Protein AF-0000000082921145 (afdb_homodimer)

Organism: Haematococcus lacustris (NCBI:txid44745)

Secondary structure (DSSP, 8-state):
------S-PPP-EEEEES----SS----TT-EEEEEEE-TT-HHHHHHHHHHHHHHHHHGGGTEEEEEEE--S-HHHHHHHHHHHGGGS-SEEEEE--S----------/------S-PPP-EEEEES----SSPP--TT-EEEEEEE-TT-HHHHHHHHHHHHHHHHHGGGTEEEEEEE--S-HHHHHHHHHHHGGGS-SEEEEE--S----------

Sequence (218 aa):
MVIGTPCPPIGGLTFIKGAPFAVPGPPGHGRVLVLEFWATWCGPCVQTVPHLTEIQHAYRERGVTVLGISTENNVQKVRQFVDSKGSTMDYTVAVDLGGEATEGQPGEVMVIGTPCPPIGGLTFIKGAPFAVPGPPGHGRVLVLEFWATWCGPCVQTVPHLTEIQHAYRERGVTVLGISTENNVQKVRQFVDSKGSTMDYTVAVDLGGEATEGQPGEV

Foldseek 3Di:
DPPDDPDFFDDQKAWLDDDDAGVVHDPDPQAAEAEAEDEPPDVVSVVCQQVVLVVCVVCVVRHYAYEYEYADQPVVVVNVSCVVCPSSRPHIYIYRNDPPPPPPDPPDD/DPPDDPDFFDDQKAWLDDDDAGVVHDPDPQAAEAEAEDEPPDVVSVVCQQVVLVVCVVCVVRHYAYEYEYADQPVVVVNVSCVVCPSSRPHIYIYRNDPPPPPPDPPDD

Nearest PDB structures (foldseek):
  3gl3-assembly1_A  TM=9.076E-01  e=2.321E-05  Chlorobaculum tepidum TLS
  1st9-assembly2_B  TM=9.098E-01  e=8.657E-05  Bacillus subtilis
  3c73-assembly1_A  TM=8.895E-01  e=8.657E-05  unclassified
  4k9z-assembly1_A  TM=9.060E-01  e=1.203E-04  Phocaeicola vulgatus ATCC 8482
  2lja-assembly1_A  TM=6.879E-01  e=6.659E-04  Phocaeicola vulgatus ATCC 8482

Radius of gyration: 18.09 Å; Cα contacts (8 Å, |Δi|>4): 402; chains: 2; bounding box: 43×47×55 Å

Structure (mmCIF, N/CA/C/O backbone):
data_AF-0000000082921145-model_v1
#
loop_
_entity.id
_entity.type
_entity.pdbx_description
1 polymer 'glutaredoxin-dependent perox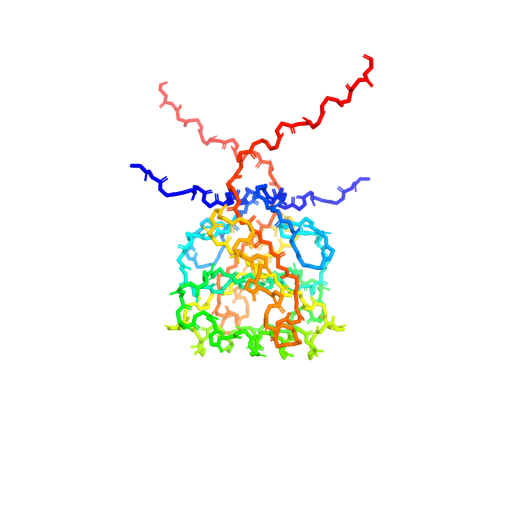iredoxin'
#
loop_
_atom_site.group_PDB
_atom_site.id
_atom_site.type_symbol
_atom_site.label_atom_id
_atom_site.label_alt_id
_atom_site.label_comp_id
_atom_site.label_asym_id
_atom_site.label_entity_id
_atom_site.label_seq_id
_atom_site.pdbx_PDB_ins_code
_atom_site.Cartn_x
_atom_site.Cartn_y
_atom_site.Cartn_z
_atom_site.occupancy
_atom_site.B_iso_or_equiv
_atom_site.auth_seq_id
_atom_site.auth_comp_id
_atom_site.auth_asym_id
_atom_site.auth_atom_id
_atom_site.pdbx_PDB_model_num
ATOM 1 N N . MET A 1 1 ? 17.547 12.227 18.938 1 23.16 1 MET A N 1
ATOM 2 C CA . MET A 1 1 ? 16.141 12.258 19.344 1 23.16 1 MET A CA 1
ATOM 3 C C . MET A 1 1 ? 15.242 11.711 18.234 1 23.16 1 MET A C 1
ATOM 5 O O . MET A 1 1 ? 15.062 12.359 17.203 1 23.16 1 MET A O 1
ATOM 9 N N . VAL A 1 2 ? 15.391 10.523 17.781 1 32.31 2 VAL A N 1
ATOM 10 C CA . VAL A 1 2 ? 15.07 9.852 16.516 1 32.31 2 VAL A CA 1
ATOM 11 C C . VAL A 1 2 ? 13.57 9.961 16.25 1 32.31 2 VAL A C 1
ATOM 13 O O . VAL A 1 2 ? 12.75 9.609 17.094 1 32.31 2 VAL A O 1
ATOM 16 N N . ILE A 1 3 ? 13.07 10.992 15.609 1 36.88 3 ILE A N 1
ATOM 17 C CA . ILE A 1 3 ? 11.727 11.344 15.172 1 36.88 3 ILE A CA 1
ATOM 18 C C . ILE A 1 3 ? 10.875 10.086 15.039 1 36.88 3 ILE A C 1
ATOM 20 O O . ILE A 1 3 ? 11.375 9.031 14.656 1 36.88 3 ILE A O 1
ATOM 24 N N . GLY A 1 4 ? 9.578 10.055 15.617 1 43.53 4 GLY A N 1
ATOM 25 C CA . GLY A 1 4 ? 8.523 9.125 15.992 1 43.53 4 GLY A CA 1
ATOM 26 C C . GLY A 1 4 ? 8.43 7.926 15.07 1 43.53 4 GLY A C 1
ATOM 27 O O . GLY A 1 4 ? 8.703 8.039 13.867 1 43.53 4 GLY A O 1
ATOM 28 N N . THR A 1 5 ? 8.867 6.801 15.539 1 49.28 5 THR A N 1
ATOM 29 C CA . THR A 1 5 ? 8.992 5.445 15.023 1 49.28 5 THR A CA 1
ATOM 30 C C . THR A 1 5 ? 7.789 5.086 14.156 1 49.28 5 THR A C 1
ATOM 32 O O . THR A 1 5 ? 6.648 5.133 14.609 1 49.28 5 THR A O 1
ATOM 35 N N . PRO A 1 6 ? 7.98 5.008 12.812 1 57.16 6 PRO A N 1
ATOM 36 C CA . PRO A 1 6 ? 7.105 4.465 11.773 1 57.16 6 PRO A CA 1
ATOM 37 C C . PRO A 1 6 ? 6.379 3.195 12.219 1 57.16 6 PRO A C 1
ATOM 39 O O . PRO A 1 6 ? 6.758 2.584 13.219 1 57.16 6 PRO A O 1
ATOM 42 N N . CYS A 1 7 ? 5.094 2.996 11.789 1 62.59 7 CYS A N 1
ATOM 43 C CA . CYS A 1 7 ? 4.34 1.754 11.922 1 62.59 7 CYS A CA 1
ATOM 44 C C . CYS A 1 7 ? 5.262 0.545 11.828 1 62.59 7 CYS A C 1
ATOM 46 O O . CYS A 1 7 ? 6.133 0.49 10.953 1 62.59 7 CYS A O 1
ATOM 48 N N . PRO A 1 8 ? 5.359 -0.22 12.984 1 67.25 8 PRO A N 1
ATOM 49 C CA . PRO A 1 8 ? 6.164 -1.438 12.875 1 67.25 8 PRO A CA 1
ATOM 50 C C . PRO A 1 8 ? 5.934 -2.18 11.562 1 67.25 8 PRO A C 1
ATOM 52 O O . PRO A 1 8 ? 4.812 -2.201 11.047 1 67.25 8 PRO A O 1
ATOM 55 N N . PRO A 1 9 ? 7.023 -2.68 11.109 1 73 9 PRO A N 1
ATOM 56 C CA . PRO A 1 9 ? 6.91 -3.395 9.836 1 73 9 PRO A CA 1
ATOM 57 C C . PRO A 1 9 ? 6.035 -4.641 9.93 1 73 9 PRO A C 1
ATOM 59 O O . PRO A 1 9 ? 5.91 -5.23 11.008 1 73 9 PRO A O 1
ATOM 62 N N . ILE A 1 10 ? 5.473 -4.945 8.812 1 72.81 10 ILE A N 1
ATOM 63 C CA . ILE A 1 10 ? 4.691 -6.168 8.695 1 72.81 10 ILE A CA 1
ATOM 64 C C . ILE A 1 10 ? 5.625 -7.375 8.656 1 72.81 10 ILE A C 1
ATOM 66 O O . ILE A 1 10 ? 6.621 -7.371 7.926 1 72.81 10 ILE A O 1
ATOM 70 N N . GLY A 1 11 ? 5.309 -8.375 9.492 1 73.31 11 GLY A N 1
ATOM 71 C CA . GLY A 1 11 ? 6.059 -9.625 9.469 1 73.31 11 GLY A CA 1
ATOM 72 C C . GLY A 1 11 ? 5.445 -10.672 8.562 1 73.31 11 GLY A C 1
ATOM 73 O O . GLY A 1 11 ? 4.352 -10.477 8.031 1 73.31 11 GLY A O 1
ATOM 74 N N . GLY A 1 12 ? 6.277 -11.727 8.219 1 80.06 12 GLY A N 1
ATOM 75 C CA . GLY A 1 12 ? 5.73 -12.898 7.555 1 80.06 12 GLY A CA 1
ATOM 76 C C . GLY A 1 12 ? 5.871 -12.844 6.043 1 80.06 12 GLY A C 1
ATOM 77 O O . GLY A 1 12 ? 5.285 -13.672 5.332 1 80.06 12 GLY A O 1
ATOM 78 N N . LEU A 1 13 ? 6.645 -11.867 5.645 1 87.12 13 LEU A N 1
ATOM 79 C CA . LEU A 1 13 ? 6.828 -11.742 4.203 1 87.12 13 LEU A CA 1
ATOM 80 C C . LEU A 1 13 ? 8.133 -12.391 3.76 1 87.12 13 LEU A C 1
ATOM 82 O O . LEU A 1 13 ? 9.172 -12.188 4.391 1 87.12 13 LEU A O 1
ATOM 86 N N . THR A 1 14 ? 8.008 -13.234 2.775 1 90.94 14 THR A N 1
ATOM 87 C CA . THR A 1 14 ? 9.18 -13.781 2.096 1 90.94 14 THR A CA 1
ATOM 88 C C . THR A 1 14 ? 9.328 -13.164 0.705 1 90.94 14 THR A C 1
ATOM 90 O O . THR A 1 14 ? 8.539 -13.453 -0.193 1 90.94 14 THR A O 1
ATOM 93 N N . PHE A 1 15 ? 10.383 -12.398 0.581 1 94.25 15 PHE A N 1
ATOM 94 C CA . PHE A 1 15 ? 10.578 -11.727 -0.698 1 94.25 15 PHE A CA 1
ATOM 95 C C . PHE A 1 15 ? 11.172 -12.68 -1.727 1 94.25 15 PHE A C 1
ATOM 97 O O . PHE A 1 15 ? 12.188 -13.336 -1.465 1 94.25 15 PHE A O 1
ATOM 104 N N . ILE A 1 16 ? 10.539 -12.695 -2.904 1 96.88 16 ILE A N 1
ATOM 105 C CA . ILE A 1 16 ? 11 -13.664 -3.9 1 96.88 16 ILE A CA 1
ATOM 106 C C . ILE A 1 16 ? 11.461 -12.922 -5.156 1 96.88 16 ILE A C 1
ATOM 108 O O . ILE A 1 16 ? 12.031 -13.531 -6.066 1 96.88 16 ILE A O 1
ATOM 112 N N . LYS A 1 17 ? 11.18 -11.688 -5.289 1 97.25 17 LYS A N 1
ATOM 113 C CA . LYS A 1 17 ? 11.641 -10.828 -6.379 1 97.25 17 LYS A CA 1
ATOM 114 C C . LYS A 1 17 ? 11.906 -9.406 -5.887 1 97.25 17 LYS A C 1
ATOM 116 O O . LYS A 1 17 ? 11.07 -8.82 -5.188 1 97.25 17 LYS A O 1
ATOM 121 N N . GLY A 1 18 ? 13.023 -8.836 -6.262 1 95.19 18 GLY A N 1
ATOM 122 C CA . GLY A 1 18 ? 13.391 -7.504 -5.809 1 95.19 18 GLY A CA 1
ATOM 123 C C . GLY A 1 18 ? 14.055 -7.5 -4.441 1 95.19 18 GLY A C 1
ATOM 124 O O . GLY A 1 18 ? 14.062 -8.523 -3.75 1 95.19 18 GLY A O 1
ATOM 125 N N . ALA A 1 19 ? 14.562 -6.434 -4.008 1 92.25 19 ALA A N 1
ATOM 126 C CA . ALA A 1 19 ? 15.211 -6.297 -2.707 1 92.25 19 ALA A CA 1
ATOM 127 C C . ALA A 1 19 ? 14.18 -6.18 -1.589 1 92.25 19 ALA A C 1
ATOM 129 O O . ALA A 1 19 ? 13.203 -5.441 -1.715 1 92.25 19 ALA A O 1
ATOM 130 N N . PRO A 1 20 ? 14.422 -6.98 -0.522 1 91.31 20 PRO A N 1
ATOM 131 C CA . PRO A 1 20 ? 13.508 -6.852 0.612 1 91.31 20 PRO A CA 1
ATOM 132 C C . PRO A 1 20 ? 13.555 -5.469 1.258 1 91.31 20 PRO A C 1
ATOM 134 O O . PRO A 1 20 ? 14.586 -4.797 1.209 1 91.31 20 PRO A O 1
ATOM 137 N N . PHE A 1 21 ? 12.43 -5.031 1.777 1 84.12 21 PHE A N 1
ATOM 138 C CA . PHE A 1 21 ? 12.336 -3.809 2.564 1 84.12 21 PHE A CA 1
ATOM 139 C C . PHE A 1 21 ? 11.234 -3.924 3.611 1 84.12 21 PHE A C 1
ATOM 141 O O . PHE A 1 21 ? 10.391 -4.82 3.537 1 84.12 21 PHE A O 1
ATOM 148 N N . ALA A 1 22 ? 11.312 -3.027 4.629 1 79.88 22 ALA A N 1
ATOM 149 C CA . ALA A 1 22 ? 10.289 -3.025 5.672 1 79.88 22 ALA A CA 1
ATOM 150 C C . ALA A 1 22 ? 8.969 -2.461 5.152 1 79.88 22 ALA A C 1
ATOM 152 O O . ALA A 1 22 ? 8.961 -1.473 4.414 1 79.88 22 ALA A O 1
ATOM 153 N N . VAL A 1 23 ? 7.926 -3.068 5.402 1 74.5 23 VAL A N 1
ATOM 154 C CA . VAL A 1 23 ? 6.582 -2.613 5.062 1 74.5 23 VAL A CA 1
ATOM 155 C C . VAL A 1 23 ? 5.852 -2.17 6.328 1 74.5 23 VAL A C 1
ATOM 157 O O . VAL A 1 23 ? 5.672 -2.959 7.258 1 74.5 23 VAL A O 1
ATOM 160 N N . PRO A 1 24 ? 5.324 -1.06 6.195 1 66.75 24 PRO A N 1
ATOM 161 C CA . PRO A 1 24 ? 5.207 -0.086 5.109 1 66.75 24 PRO A CA 1
ATOM 162 C C . PRO A 1 24 ? 6.516 0.652 4.836 1 66.75 24 PRO A C 1
ATOM 164 O O . PRO A 1 24 ? 6.645 1.334 3.816 1 66.75 24 PRO A O 1
ATOM 167 N N . GLY A 1 25 ? 7.586 0.523 5.449 1 62.34 25 GLY A N 1
ATOM 168 C CA . GLY A 1 25 ? 8.891 1.097 5.172 1 62.34 25 GLY A CA 1
ATOM 169 C C . GLY A 1 25 ? 9.133 2.41 5.891 1 62.34 25 GLY A C 1
ATOM 170 O O . GLY A 1 25 ? 8.273 2.879 6.641 1 62.34 25 GLY A O 1
ATOM 171 N N . PRO A 1 26 ? 10.484 2.861 5.555 1 54.34 26 PRO A N 1
ATOM 172 C CA . PRO A 1 26 ? 10.836 4.117 6.223 1 54.34 26 PRO A CA 1
ATOM 173 C C . PRO A 1 26 ? 9.953 5.281 5.781 1 54.34 26 PRO A C 1
ATOM 175 O O . PRO A 1 26 ? 9.5 5.32 4.633 1 54.34 26 PRO A O 1
ATOM 178 N N . PRO A 1 27 ? 9.539 5.973 6.66 1 54.25 27 PRO A N 1
ATOM 179 C CA . PRO A 1 27 ? 8.719 7.176 6.48 1 54.25 27 PRO A CA 1
ATOM 180 C C . PRO A 1 27 ? 9.414 8.234 5.625 1 54.25 27 PRO A C 1
ATOM 182 O O . PRO A 1 27 ? 10.438 8.789 6.027 1 54.25 27 PRO A O 1
ATOM 185 N N . GLY A 1 28 ? 9.812 7.773 4.293 1 63.62 28 GLY A N 1
ATOM 186 C CA . GLY A 1 28 ? 10.164 8.969 3.545 1 63.62 28 GLY A CA 1
ATOM 187 C C . GLY A 1 28 ? 8.953 9.734 3.039 1 63.62 28 GLY A C 1
ATOM 188 O O . GLY A 1 28 ? 7.988 9.133 2.564 1 63.62 28 GLY A O 1
ATOM 189 N N . HIS A 1 29 ? 8.867 11 3.357 1 65.56 29 HIS A N 1
ATOM 190 C CA . HIS A 1 29 ? 7.77 11.852 2.924 1 65.56 29 HIS A CA 1
ATOM 191 C C . HIS A 1 29 ? 7.645 11.859 1.404 1 65.56 29 HIS A C 1
ATOM 193 O O . HIS A 1 29 ? 8.656 11.852 0.695 1 65.56 29 HIS A O 1
ATOM 199 N N . GLY A 1 30 ? 6.473 11.711 1.018 1 74.94 30 GLY A N 1
ATOM 200 C CA . GLY A 1 30 ? 6.172 11.742 -0.405 1 74.94 30 GLY A CA 1
ATOM 201 C C . GLY A 1 30 ? 6.281 10.383 -1.071 1 74.94 30 GLY A C 1
ATOM 202 O O . GLY A 1 30 ? 6.18 10.281 -2.295 1 74.94 30 GLY A O 1
ATOM 203 N N . ARG A 1 31 ? 6.516 9.445 -0.229 1 83.25 31 ARG A N 1
ATOM 204 C CA . ARG A 1 31 ? 6.598 8.102 -0.791 1 83.25 31 ARG A CA 1
ATOM 205 C C . ARG A 1 31 ? 5.227 7.434 -0.812 1 83.25 31 ARG A C 1
ATOM 207 O O . ARG A 1 31 ? 4.41 7.652 0.086 1 83.25 31 ARG A O 1
ATOM 214 N N . VAL A 1 32 ? 5.035 6.68 -1.896 1 89.69 32 VAL A N 1
ATOM 215 C CA . VAL A 1 32 ? 3.795 5.93 -2.068 1 89.69 32 VAL A CA 1
ATOM 216 C C . VAL A 1 32 ? 4.105 4.441 -2.211 1 89.69 32 VAL A C 1
ATOM 218 O O . VAL A 1 32 ? 4.988 4.059 -2.984 1 89.69 32 VAL A O 1
ATOM 221 N N . LEU A 1 33 ? 3.492 3.68 -1.372 1 90.12 33 LEU A N 1
ATOM 222 C CA . LEU A 1 33 ? 3.604 2.227 -1.441 1 90.12 33 LEU A CA 1
ATOM 223 C C . LEU A 1 33 ? 2.301 1.603 -1.929 1 90.12 33 LEU A C 1
ATOM 225 O O . LEU A 1 33 ? 1.241 1.83 -1.342 1 90.12 33 LEU A O 1
ATOM 229 N N . VAL A 1 34 ? 2.393 0.906 -3.023 1 91 34 VAL A N 1
ATOM 230 C CA . VAL A 1 34 ? 1.244 0.194 -3.574 1 91 34 VAL A CA 1
ATOM 231 C C . VAL A 1 34 ? 1.348 -1.292 -3.24 1 91 34 VAL A C 1
ATOM 233 O O . VAL A 1 34 ? 2.287 -1.966 -3.668 1 91 34 VAL A O 1
ATOM 236 N N . LEU A 1 35 ? 0.441 -1.739 -2.477 1 90.25 35 LEU A N 1
ATOM 237 C CA . LEU A 1 35 ? 0.39 -3.15 -2.105 1 90.25 35 LEU A CA 1
ATOM 238 C C . LEU A 1 35 ? -0.688 -3.881 -2.898 1 90.25 35 LEU A C 1
ATOM 240 O O . LEU A 1 35 ? -1.863 -3.514 -2.842 1 90.25 35 LEU A O 1
ATOM 244 N N . GLU A 1 36 ? -0.278 -4.871 -3.607 1 91.31 36 GLU A N 1
ATOM 245 C CA . GLU A 1 36 ? -1.223 -5.707 -4.344 1 91.31 36 GLU A CA 1
ATOM 246 C C . GLU A 1 36 ? -1.293 -7.113 -3.756 1 91.31 36 GLU A C 1
ATOM 248 O O . GLU A 1 36 ? -0.273 -7.797 -3.645 1 91.31 36 GLU A O 1
ATOM 253 N N . PHE A 1 37 ? -2.449 -7.477 -3.424 1 88.62 37 PHE A N 1
ATOM 254 C CA . PHE A 1 37 ? -2.674 -8.836 -2.947 1 88.62 37 PHE A CA 1
ATOM 255 C C . PHE A 1 37 ? -3.219 -9.719 -4.066 1 88.62 37 PHE A C 1
ATOM 257 O O . PHE A 1 37 ? -4.262 -9.414 -4.648 1 88.62 37 PHE A O 1
ATOM 264 N N . TRP A 1 38 ? -2.469 -10.883 -4.285 1 88.31 38 TRP A N 1
ATOM 265 C CA . TRP A 1 38 ? -2.797 -11.641 -5.488 1 88.31 38 TRP A CA 1
ATOM 266 C C . TRP A 1 38 ? -2.504 -13.125 -5.297 1 88.31 38 TRP A C 1
ATOM 268 O O . TRP A 1 38 ? -1.919 -13.523 -4.285 1 88.31 38 TRP A O 1
ATOM 278 N N . ALA A 1 39 ? -3.023 -13.883 -6.184 1 90.94 39 ALA A N 1
ATOM 279 C CA . ALA A 1 39 ? -2.766 -15.312 -6.273 1 90.94 39 ALA A CA 1
ATOM 280 C C . ALA A 1 39 ? -2.689 -15.773 -7.73 1 90.94 39 ALA A C 1
ATOM 282 O O . ALA A 1 39 ? -3.254 -15.125 -8.617 1 90.94 39 ALA A O 1
ATOM 283 N N . THR A 1 40 ? -1.963 -16.875 -7.891 1 92.56 40 THR A N 1
ATOM 284 C CA . THR A 1 40 ? -1.742 -17.344 -9.25 1 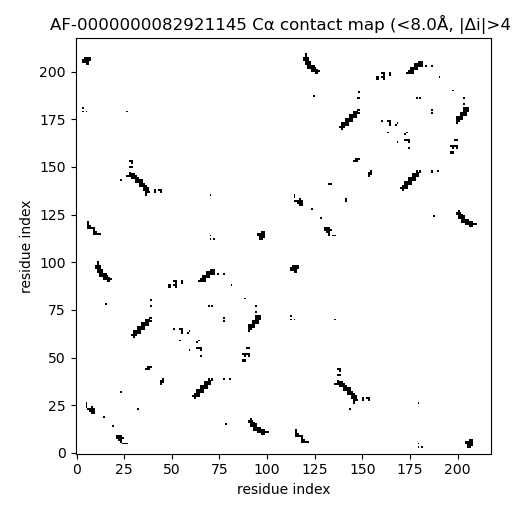92.56 40 THR A CA 1
ATOM 285 C C . THR A 1 40 ? -3.059 -17.766 -9.898 1 92.56 40 THR A C 1
ATOM 287 O O . THR A 1 40 ? -3.188 -17.734 -11.125 1 92.56 40 THR A O 1
ATOM 290 N N . TRP A 1 41 ? -4.043 -18.125 -9.086 1 90.31 41 TRP A N 1
ATOM 291 C CA . TRP A 1 41 ? -5.32 -18.594 -9.602 1 90.31 41 TRP A CA 1
ATOM 292 C C . TRP A 1 41 ? -6.344 -17.469 -9.648 1 90.31 41 TRP A C 1
ATOM 294 O O . TRP A 1 41 ? -7.52 -17.688 -9.938 1 90.31 41 TRP A O 1
ATOM 304 N N . CYS A 1 42 ? -5.941 -16.359 -9.375 1 89.69 42 CYS A N 1
ATOM 305 C CA . CYS A 1 42 ? -6.844 -15.211 -9.406 1 89.69 42 CYS A CA 1
ATOM 306 C C . CYS A 1 42 ? -6.762 -14.492 -10.742 1 89.69 42 CYS A C 1
ATOM 308 O O . CYS A 1 42 ? -5.879 -13.656 -10.953 1 89.69 42 CYS A O 1
ATOM 310 N N . GLY A 1 43 ? -7.691 -14.664 -11.617 1 88.19 43 GLY A N 1
ATOM 311 C CA . GLY A 1 43 ? -7.707 -14.148 -12.977 1 88.19 43 GLY A CA 1
ATOM 312 C C . GLY A 1 43 ? -7.613 -12.633 -13.039 1 88.19 43 GLY A C 1
ATOM 313 O O . GLY A 1 43 ? -6.719 -12.094 -13.688 1 88.19 43 GLY A O 1
ATOM 314 N N . PRO A 1 44 ? -8.469 -11.938 -12.406 1 87.19 44 PRO A N 1
ATOM 315 C CA . PRO A 1 44 ? -8.422 -10.477 -12.438 1 87.19 44 PRO A CA 1
ATOM 316 C C . PRO A 1 44 ? -7.117 -9.922 -11.867 1 87.19 44 PRO A C 1
ATOM 318 O O . PRO A 1 44 ? -6.617 -8.898 -12.344 1 87.19 44 PRO A O 1
ATOM 321 N N . CYS A 1 45 ? -6.496 -10.555 -10.93 1 86.44 45 CYS A N 1
ATOM 322 C CA . CYS A 1 45 ? -5.227 -10.125 -10.352 1 86.44 45 CYS A CA 1
ATOM 323 C C . CYS A 1 45 ? -4.105 -10.203 -11.375 1 86.44 45 CYS A C 1
ATOM 325 O O . CYS A 1 45 ? -3.322 -9.266 -11.516 1 86.44 45 CYS A O 1
ATOM 327 N N . VAL A 1 46 ? -4.121 -11.312 -12.008 1 89.06 46 VAL A N 1
ATOM 328 C CA . VAL A 1 46 ? -3.07 -11.555 -12.992 1 89.06 46 VAL A CA 1
ATOM 329 C C . VAL A 1 46 ? -3.18 -10.531 -14.125 1 89.06 46 VAL A C 1
ATOM 331 O O . VAL A 1 46 ? -2.164 -10.086 -14.664 1 89.06 46 VAL A O 1
ATOM 334 N N . GLN A 1 47 ? -4.316 -10.047 -14.414 1 88.56 47 GLN A N 1
ATOM 335 C CA . GLN A 1 47 ? -4.551 -9.109 -15.508 1 88.56 47 GLN A CA 1
ATOM 336 C C . GLN A 1 47 ? -4.016 -7.723 -15.172 1 88.56 47 GLN A C 1
ATOM 338 O O . GLN A 1 47 ? -3.746 -6.914 -16.062 1 88.56 47 GLN A O 1
ATOM 343 N N . THR A 1 48 ? -3.811 -7.441 -13.961 1 90.06 48 THR A N 1
ATOM 344 C CA . THR A 1 48 ? -3.371 -6.113 -13.547 1 90.06 48 THR A CA 1
ATOM 345 C C . THR A 1 48 ? -1.848 -6.027 -13.523 1 90.06 48 THR A C 1
ATOM 347 O O . THR A 1 48 ? -1.282 -4.934 -13.469 1 90.06 48 THR A O 1
ATOM 350 N N . VAL A 1 49 ? -1.179 -7.133 -13.703 1 92.69 49 VAL A N 1
ATOM 351 C CA . VAL A 1 49 ? 0.267 -7.223 -13.523 1 92.69 49 VAL A CA 1
ATOM 352 C C . VAL A 1 49 ? 0.971 -6.273 -14.484 1 92.69 49 VAL A C 1
ATOM 354 O O . VAL A 1 49 ? 1.81 -5.469 -14.078 1 92.69 49 VAL A O 1
ATOM 357 N N . PRO A 1 50 ? 0.594 -6.188 -15.766 1 94 50 PRO A N 1
ATOM 358 C CA . PRO A 1 50 ? 1.278 -5.254 -16.672 1 94 50 PRO A CA 1
ATOM 359 C C . PRO A 1 50 ? 1.037 -3.791 -16.297 1 94 50 PRO A C 1
ATOM 361 O O . PRO A 1 50 ? 1.927 -2.953 -16.469 1 94 50 PRO A O 1
ATOM 364 N N . HIS A 1 51 ? -0.143 -3.551 -15.844 1 92.06 51 HIS A N 1
ATOM 365 C CA . HIS A 1 51 ? -0.47 -2.186 -15.453 1 92.06 51 HIS A CA 1
ATOM 366 C C . HIS A 1 51 ? 0.34 -1.754 -14.234 1 92.06 51 HIS A C 1
ATOM 368 O O . HIS A 1 51 ? 0.811 -0.616 -14.164 1 92.06 51 HIS A O 1
ATOM 374 N N . LEU A 1 52 ? 0.518 -2.654 -13.305 1 94.56 52 LEU A N 1
ATOM 375 C CA . LEU A 1 52 ? 1.33 -2.363 -12.125 1 94.56 52 LEU A CA 1
ATOM 376 C C . LEU A 1 52 ? 2.795 -2.18 -12.508 1 94.56 52 LEU A C 1
ATOM 378 O O . LEU A 1 52 ? 3.488 -1.339 -11.938 1 94.56 52 LEU A O 1
ATOM 382 N N . THR A 1 53 ? 3.238 -2.941 -13.445 1 96.56 53 THR A N 1
ATOM 383 C CA . THR A 1 53 ? 4.594 -2.781 -13.961 1 96.56 53 THR A CA 1
ATOM 384 C C . THR A 1 53 ? 4.781 -1.398 -14.57 1 96.56 53 THR A C 1
ATOM 386 O O . THR A 1 53 ? 5.789 -0.733 -14.328 1 96.56 53 THR A O 1
ATOM 389 N N . GLU A 1 54 ? 3.801 -0.96 -15.32 1 94.81 54 GLU A N 1
ATOM 390 C CA . GLU A 1 54 ? 3.854 0.372 -15.914 1 94.81 54 GLU A CA 1
ATOM 391 C C . GLU A 1 54 ? 3.91 1.455 -14.844 1 94.81 54 GLU A C 1
ATOM 393 O O . GLU A 1 54 ? 4.66 2.426 -14.969 1 94.81 54 GLU A O 1
ATOM 398 N N . ILE A 1 55 ? 3.107 1.283 -13.898 1 92.12 55 ILE A N 1
ATOM 399 C CA . ILE A 1 55 ? 3.084 2.234 -12.789 1 92.12 55 ILE A CA 1
ATOM 400 C C . ILE A 1 55 ? 4.453 2.277 -12.117 1 92.12 55 ILE A C 1
ATOM 402 O O . ILE A 1 55 ? 4.988 3.357 -11.852 1 92.12 55 ILE A O 1
ATOM 406 N N . GLN A 1 56 ? 4.996 1.114 -11.805 1 95 56 GLN A N 1
ATOM 407 C CA . GLN A 1 56 ? 6.32 1.047 -11.195 1 95 56 GLN A CA 1
ATOM 408 C C . GLN A 1 56 ? 7.355 1.787 -12.039 1 95 56 GLN A C 1
ATOM 410 O O . GLN A 1 56 ? 8.141 2.578 -11.508 1 95 56 GLN A O 1
ATOM 415 N N . HIS A 1 57 ? 7.312 1.614 -13.344 1 95.5 57 HIS A N 1
ATOM 416 C CA . HIS A 1 57 ? 8.281 2.234 -14.242 1 95.5 57 HIS A CA 1
ATOM 417 C C . HIS A 1 57 ? 8.07 3.742 -14.32 1 95.5 57 HIS A C 1
ATOM 419 O O . HIS A 1 57 ? 9.031 4.512 -14.266 1 95.5 57 HIS A O 1
ATOM 425 N N . ALA A 1 58 ? 6.91 4.145 -14.383 1 92.5 58 ALA A N 1
ATOM 426 C CA . ALA A 1 58 ? 6.574 5.547 -14.625 1 92.5 58 ALA A CA 1
ATOM 427 C C . ALA A 1 58 ? 6.859 6.398 -13.391 1 92.5 58 ALA A C 1
ATOM 429 O O . ALA A 1 58 ? 7.215 7.574 -13.508 1 92.5 58 ALA A O 1
ATOM 430 N N . TYR A 1 59 ? 6.766 5.781 -12.227 1 90.5 59 TYR A N 1
ATOM 431 C CA . TYR A 1 59 ? 6.77 6.625 -11.039 1 90.5 59 TYR A CA 1
ATOM 432 C C . TYR A 1 59 ? 7.859 6.195 -10.062 1 90.5 59 TYR A C 1
ATOM 434 O O . TYR A 1 59 ? 7.898 6.656 -8.922 1 90.5 59 TYR A O 1
ATOM 442 N N . ARG A 1 60 ? 8.703 5.363 -10.539 1 90.75 60 ARG A N 1
ATOM 443 C CA . ARG A 1 60 ? 9.805 4.91 -9.688 1 90.75 60 ARG A CA 1
ATOM 444 C C . ARG A 1 60 ? 10.602 6.094 -9.148 1 90.75 60 ARG A C 1
ATOM 446 O O . ARG A 1 60 ? 10.852 6.176 -7.945 1 90.75 60 ARG A O 1
ATOM 453 N N . GLU A 1 61 ? 10.891 7.035 -9.961 1 88.56 61 GLU A N 1
ATOM 454 C CA . GLU A 1 61 ? 11.719 8.18 -9.594 1 88.56 61 GLU A CA 1
ATOM 455 C C . GLU A 1 61 ? 10.938 9.164 -8.727 1 88.56 61 GLU A C 1
ATOM 457 O O . GLU A 1 61 ? 11.531 10.062 -8.117 1 88.56 61 GLU A O 1
ATOM 462 N N . ARG A 1 62 ? 9.656 8.992 -8.68 1 84.31 62 ARG A N 1
ATOM 463 C CA . ARG A 1 62 ? 8.82 9.906 -7.906 1 84.31 62 ARG A CA 1
ATOM 464 C C . ARG A 1 62 ? 8.469 9.305 -6.551 1 84.31 62 ARG A C 1
ATOM 466 O O . ARG A 1 62 ? 7.582 9.805 -5.855 1 84.31 62 ARG A O 1
ATOM 473 N N . GLY A 1 63 ? 9.008 8.18 -6.273 1 86.56 63 GLY A N 1
ATOM 474 C CA . GLY A 1 63 ? 8.867 7.668 -4.922 1 86.56 63 GLY A CA 1
ATOM 475 C C . GLY A 1 63 ? 7.805 6.594 -4.801 1 86.56 63 GLY A C 1
ATOM 476 O O . GLY A 1 63 ? 7.371 6.266 -3.693 1 86.56 63 GLY A O 1
ATOM 477 N N . VAL A 1 64 ? 7.312 6.055 -5.953 1 89.94 64 VAL A N 1
ATOM 478 C CA . VAL A 1 64 ? 6.297 5.004 -5.902 1 89.94 64 VAL A CA 1
ATOM 479 C C . VAL A 1 64 ? 6.973 3.635 -5.914 1 89.94 64 VAL A C 1
ATOM 481 O O . VAL A 1 64 ? 7.855 3.377 -6.734 1 89.94 64 VAL A O 1
ATOM 484 N N . THR A 1 65 ? 6.605 2.811 -4.961 1 92.56 65 THR A N 1
ATOM 485 C CA . THR A 1 65 ? 7.047 1.421 -4.91 1 92.56 65 THR A CA 1
ATOM 486 C C . THR A 1 65 ? 5.852 0.471 -4.934 1 92.56 65 THR A C 1
ATOM 488 O O . THR A 1 65 ? 4.918 0.623 -4.145 1 92.56 65 THR A O 1
ATOM 491 N N . VAL A 1 66 ? 5.906 -0.439 -5.891 1 93.38 66 VAL A N 1
ATOM 492 C CA . VAL A 1 66 ? 4.875 -1.466 -5.961 1 93.38 66 VAL A CA 1
ATOM 493 C C . VAL A 1 66 ? 5.383 -2.76 -5.332 1 93.38 66 VAL A C 1
ATOM 495 O O . VAL A 1 66 ? 6.504 -3.195 -5.617 1 93.38 66 VAL A O 1
ATOM 498 N N . LEU A 1 67 ? 4.586 -3.252 -4.41 1 92.38 67 LEU A N 1
ATOM 499 C CA . LEU A 1 67 ? 4.844 -4.551 -3.801 1 92.38 67 LEU A CA 1
ATOM 500 C C . LEU A 1 67 ? 3.666 -5.496 -4.016 1 92.38 67 LEU A C 1
ATOM 502 O O . LEU A 1 67 ? 2.574 -5.266 -3.49 1 92.38 67 LEU A O 1
ATOM 506 N N . GLY A 1 68 ? 3.914 -6.523 -4.836 1 92.81 68 GLY A N 1
ATOM 507 C CA . GLY A 1 68 ? 2.943 -7.602 -4.922 1 92.81 68 GLY A CA 1
ATOM 508 C C . GLY A 1 68 ? 3.102 -8.641 -3.826 1 92.81 68 GLY A C 1
ATOM 509 O O . GLY A 1 68 ? 4.191 -9.18 -3.631 1 92.81 68 GLY A O 1
ATOM 510 N N . ILE A 1 69 ? 2.043 -8.914 -3.139 1 90.25 69 ILE A N 1
ATOM 511 C CA . ILE A 1 69 ? 2.07 -9.891 -2.059 1 90.25 69 ILE A CA 1
ATOM 512 C C . ILE A 1 69 ? 1.146 -11.062 -2.398 1 90.25 69 ILE A C 1
ATOM 514 O O . ILE A 1 69 ? -0.077 -10.906 -2.424 1 90.25 69 ILE A O 1
ATOM 518 N N . SER A 1 70 ? 1.717 -12.203 -2.621 1 90.81 70 SER A N 1
ATOM 519 C CA . SER A 1 70 ? 0.91 -13.398 -2.852 1 90.81 70 SER A CA 1
ATOM 520 C C . SER A 1 70 ? 0.431 -14 -1.535 1 90.81 70 SER A C 1
ATOM 522 O O . SER A 1 70 ? 1.198 -14.102 -0.576 1 90.81 70 SER A O 1
ATOM 524 N N . THR A 1 71 ? -0.793 -14.477 -1.585 1 84.56 71 THR A N 1
ATOM 525 C CA . THR A 1 71 ? -1.367 -15.086 -0.391 1 84.56 71 THR A CA 1
ATOM 526 C C . THR A 1 71 ? -1.304 -16.609 -0.478 1 84.56 71 THR A C 1
ATOM 528 O O . THR A 1 71 ? -1.846 -17.312 0.38 1 84.56 71 THR A O 1
ATOM 531 N N . GLU A 1 72 ? -0.677 -17.047 -1.521 1 87 72 GLU A N 1
ATOM 532 C CA . GLU A 1 72 ? -0.477 -18.484 -1.656 1 87 72 GLU A CA 1
ATOM 533 C C . GLU A 1 72 ? 0.698 -18.953 -0.807 1 87 72 GLU A C 1
ATOM 535 O O . GLU A 1 72 ? 1.725 -18.281 -0.724 1 87 72 GLU A O 1
ATOM 540 N N . ASN A 1 73 ? 0.571 -20.125 -0.191 1 83.44 73 ASN A N 1
ATOM 541 C CA . ASN A 1 73 ? 1.582 -20.594 0.748 1 83.44 73 ASN A CA 1
ATOM 542 C C . ASN A 1 73 ? 2.645 -21.438 0.047 1 83.44 73 ASN A C 1
ATOM 544 O O . ASN A 1 73 ? 3.676 -21.766 0.639 1 83.44 73 ASN A O 1
ATOM 548 N N . ASN A 1 74 ? 2.395 -21.719 -1.131 1 90.56 74 ASN A N 1
ATOM 549 C CA . ASN A 1 74 ? 3.389 -22.469 -1.896 1 90.56 74 ASN A CA 1
ATOM 550 C C . ASN A 1 74 ? 4.379 -21.531 -2.588 1 90.56 74 ASN A C 1
ATOM 552 O O . ASN A 1 74 ? 4.152 -21.109 -3.725 1 90.56 74 ASN A O 1
ATOM 556 N N . VAL A 1 75 ? 5.5 -21.297 -1.938 1 94.12 75 VAL A N 1
ATOM 557 C CA . VAL A 1 75 ? 6.477 -20.312 -2.383 1 94.12 75 VAL A CA 1
ATOM 558 C C . VAL A 1 75 ? 7.031 -20.719 -3.75 1 94.12 75 VAL A C 1
ATOM 560 O O . VAL A 1 75 ? 7.203 -19.859 -4.629 1 94.12 75 VAL A O 1
ATOM 563 N N . GLN A 1 76 ? 7.305 -22 -3.912 1 96.12 76 GLN A N 1
ATOM 564 C CA . GLN A 1 76 ? 7.879 -22.469 -5.168 1 96.12 76 GLN A CA 1
ATOM 565 C C . GLN A 1 76 ? 6.926 -22.219 -6.336 1 96.12 76 GLN A C 1
ATOM 567 O O . GLN A 1 76 ? 7.348 -21.797 -7.414 1 96.12 76 GLN A O 1
ATOM 572 N N . LYS A 1 77 ? 5.699 -22.516 -6.07 1 96.06 77 LYS A N 1
ATOM 573 C CA . LYS A 1 77 ? 4.691 -22.266 -7.098 1 96.06 77 LYS A CA 1
ATOM 574 C C . LYS A 1 77 ? 4.625 -20.781 -7.457 1 96.06 77 LYS A C 1
ATOM 576 O O . LYS A 1 77 ? 4.578 -20.438 -8.633 1 96.06 77 L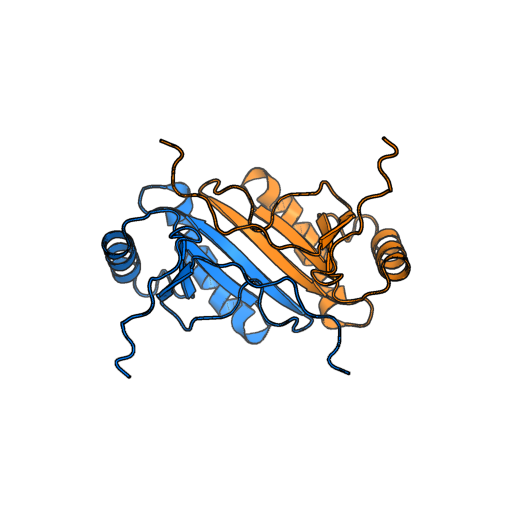YS A O 1
ATOM 581 N N . VAL A 1 78 ? 4.637 -20 -6.5 1 96 78 VAL A N 1
ATOM 582 C CA . VAL A 1 78 ? 4.551 -18.547 -6.715 1 96 78 VAL A CA 1
ATOM 583 C C . VAL A 1 78 ? 5.793 -18.062 -7.465 1 96 78 VAL A C 1
ATOM 585 O O . VAL A 1 78 ? 5.691 -17.266 -8.398 1 96 78 VAL A O 1
ATOM 588 N N . ARG A 1 79 ? 6.93 -18.594 -7.113 1 97.44 79 ARG A N 1
ATOM 589 C CA . ARG A 1 79 ? 8.18 -18.219 -7.766 1 97.44 79 ARG A CA 1
ATOM 590 C C . ARG A 1 79 ? 8.156 -18.578 -9.242 1 97.44 79 ARG A C 1
ATOM 592 O O . ARG A 1 79 ? 8.578 -17.781 -10.086 1 97.44 79 ARG A O 1
ATOM 599 N N . GLN A 1 80 ? 7.719 -19.734 -9.508 1 97.81 80 GLN A N 1
ATOM 600 C CA . GLN A 1 80 ? 7.641 -20.172 -10.891 1 97.81 80 GLN A CA 1
ATOM 601 C C . GLN A 1 80 ? 6.711 -19.281 -11.711 1 97.81 80 GLN A C 1
ATOM 603 O O . GLN A 1 80 ? 7.016 -18.953 -12.852 1 97.81 80 GLN A O 1
ATOM 608 N N . PHE A 1 81 ? 5.633 -19.016 -11.109 1 97.06 81 PHE A N 1
ATOM 609 C CA . PHE A 1 81 ? 4.688 -18.125 -11.773 1 97.06 81 PHE A CA 1
ATOM 610 C C . PHE A 1 81 ? 5.332 -16.766 -12.055 1 97.06 81 PHE A C 1
ATOM 612 O O . PHE A 1 81 ? 5.258 -16.266 -13.18 1 97.06 81 PHE A O 1
ATOM 619 N N . VAL A 1 82 ? 5.988 -16.094 -11.094 1 97.69 82 VAL A N 1
ATOM 620 C CA . VAL A 1 82 ? 6.648 -14.797 -11.219 1 97.69 82 VAL A CA 1
ATOM 621 C C . VAL A 1 82 ? 7.715 -14.867 -12.312 1 97.69 82 VAL A C 1
ATOM 623 O O . VAL A 1 82 ? 7.812 -13.961 -13.148 1 97.69 82 VAL A O 1
ATOM 626 N N . ASP A 1 83 ? 8.477 -15.984 -12.359 1 97.12 83 ASP A N 1
ATOM 627 C CA . ASP A 1 83 ? 9.516 -16.172 -13.367 1 97.12 83 ASP A CA 1
ATOM 628 C C . ASP A 1 83 ? 8.914 -16.25 -14.773 1 97.12 83 ASP A C 1
ATOM 630 O O . ASP A 1 83 ? 9.492 -15.711 -15.727 1 97.12 83 ASP A O 1
ATOM 634 N N . SER A 1 84 ? 7.805 -16.844 -14.836 1 96.88 84 SER A N 1
ATOM 635 C CA . SER A 1 84 ? 7.16 -17 -16.141 1 96.88 84 SER A CA 1
ATOM 636 C C . SER A 1 84 ? 6.66 -15.664 -16.672 1 96.88 84 SER A C 1
ATOM 638 O O . SER A 1 84 ? 6.469 -15.516 -17.875 1 96.88 84 SER A O 1
ATOM 640 N N . LYS A 1 85 ? 6.281 -14.758 -15.852 1 95.88 85 LYS A N 1
ATOM 641 C CA . LYS A 1 85 ? 5.789 -13.445 -16.266 1 95.88 85 LYS A CA 1
ATOM 642 C C . LYS A 1 85 ? 6.918 -12.586 -16.812 1 95.88 85 LYS A C 1
ATOM 644 O O . LYS A 1 85 ? 6.68 -11.664 -17.594 1 95.88 85 LYS A O 1
ATOM 649 N N . GLY A 1 86 ? 8.156 -12.859 -16.359 1 93.44 86 GLY A N 1
ATOM 650 C CA . GLY A 1 86 ? 9.305 -12.125 -16.875 1 93.44 86 GLY A CA 1
ATOM 651 C C . GLY A 1 86 ? 9.195 -10.625 -16.672 1 93.44 86 GLY A C 1
ATOM 652 O O . GLY A 1 86 ? 8.914 -10.164 -15.57 1 93.44 86 GLY A O 1
ATOM 653 N N . SER A 1 87 ? 9.312 -9.852 -17.812 1 92.94 87 SER A N 1
ATOM 654 C CA . SER A 1 87 ? 9.375 -8.398 -17.734 1 92.94 87 SER A CA 1
ATOM 655 C C . SER A 1 87 ? 7.988 -7.797 -17.531 1 92.94 87 SER A C 1
ATOM 657 O O . SER A 1 87 ? 7.859 -6.617 -17.203 1 92.94 87 SER A O 1
ATOM 659 N N . THR 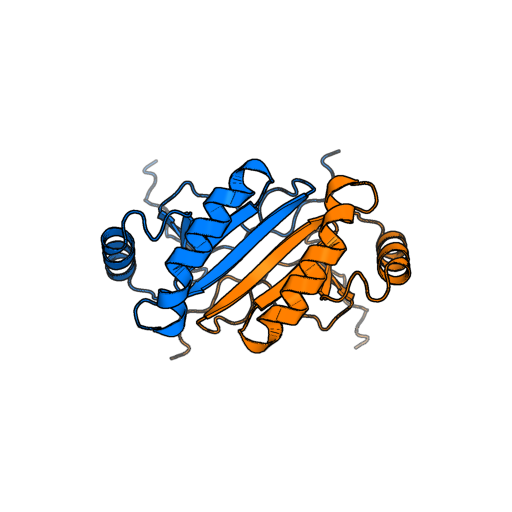A 1 88 ? 6.98 -8.602 -17.719 1 94.94 88 THR A N 1
ATOM 660 C CA . THR A 1 88 ? 5.629 -8.086 -17.531 1 94.94 88 THR A CA 1
ATOM 661 C C . THR A 1 88 ? 5.336 -7.852 -16.047 1 94.94 88 THR A C 1
ATOM 663 O O . THR A 1 88 ? 4.406 -7.125 -15.703 1 94.94 88 THR A O 1
ATOM 666 N N . MET A 1 89 ? 6.074 -8.516 -15.211 1 96.88 89 MET A N 1
ATOM 667 C CA . MET A 1 89 ? 5.984 -8.297 -13.766 1 96.88 89 MET A CA 1
ATOM 668 C C . MET A 1 89 ? 7.305 -7.766 -13.211 1 96.88 89 MET A C 1
ATOM 670 O O . MET A 1 89 ? 8.102 -8.531 -12.664 1 96.88 89 MET A O 1
ATOM 674 N N . ASP A 1 90 ? 7.43 -6.465 -13.43 1 96.56 90 ASP A N 1
ATOM 675 C CA . ASP A 1 90 ? 8.719 -5.863 -13.109 1 96.56 90 ASP A CA 1
ATOM 676 C C . ASP A 1 90 ? 8.609 -4.965 -11.875 1 96.56 90 ASP A C 1
ATOM 678 O O . ASP A 1 90 ? 8.828 -3.756 -11.961 1 96.56 90 ASP A O 1
ATOM 682 N N . TYR A 1 91 ? 8.273 -5.539 -10.766 1 96.56 91 TYR A N 1
ATOM 683 C CA . TYR A 1 91 ? 8.234 -4.914 -9.453 1 96.56 91 TYR A CA 1
ATOM 684 C C . TYR A 1 91 ? 8.492 -5.941 -8.352 1 96.56 91 TYR A C 1
ATOM 686 O O . TYR A 1 91 ? 8.609 -7.137 -8.633 1 96.56 91 TYR A O 1
ATOM 694 N N . THR A 1 92 ? 8.68 -5.492 -7.117 1 96.19 92 THR A N 1
ATOM 695 C CA . THR A 1 92 ? 9 -6.352 -5.98 1 96.19 92 THR A CA 1
ATOM 696 C C . THR A 1 92 ? 7.824 -7.266 -5.648 1 96.19 92 THR A C 1
ATOM 698 O O . THR A 1 92 ? 6.668 -6.84 -5.695 1 96.19 92 THR A O 1
ATOM 701 N N . VAL A 1 93 ? 8.141 -8.531 -5.344 1 96 93 VAL A N 1
ATOM 702 C CA . VAL A 1 93 ? 7.113 -9.516 -5.027 1 96 93 VAL A CA 1
ATOM 703 C C . VAL A 1 93 ? 7.488 -10.266 -3.752 1 96 93 VAL A C 1
ATOM 705 O O . VAL A 1 93 ? 8.648 -10.648 -3.568 1 96 93 VAL A O 1
ATOM 708 N N . ALA A 1 94 ? 6.488 -10.414 -2.875 1 93.12 94 ALA A N 1
ATOM 709 C CA . ALA A 1 94 ? 6.652 -11.203 -1.658 1 93.12 94 ALA A CA 1
ATOM 710 C C . ALA A 1 94 ? 5.512 -12.203 -1.491 1 93.12 94 ALA A C 1
ATOM 712 O O . ALA A 1 94 ? 4.445 -12.039 -2.088 1 93.12 94 ALA A O 1
ATOM 713 N N . VAL A 1 95 ? 5.777 -13.258 -0.684 1 91.5 95 VAL A N 1
ATOM 714 C CA . VAL A 1 95 ? 4.773 -14.234 -0.278 1 91.5 95 VAL A CA 1
ATOM 715 C C . VAL A 1 95 ? 4.461 -14.07 1.207 1 91.5 95 VAL A C 1
ATOM 717 O O . VAL A 1 95 ? 5.371 -13.961 2.033 1 91.5 95 VAL A O 1
ATOM 720 N N . ASP A 1 96 ? 3.193 -13.977 1.378 1 86.44 96 ASP A N 1
ATOM 721 C CA . ASP A 1 96 ? 2.758 -13.875 2.768 1 86.44 96 ASP A CA 1
ATOM 722 C C . ASP A 1 96 ? 2.662 -15.258 3.416 1 86.44 96 ASP A C 1
ATOM 724 O O . ASP A 1 96 ? 1.725 -16.016 3.148 1 86.44 96 ASP A O 1
ATOM 728 N N . LEU A 1 97 ? 3.584 -15.617 4.145 1 80.38 97 LEU A N 1
ATOM 729 C CA . LEU A 1 97 ? 3.576 -16.922 4.809 1 80.38 97 LEU A CA 1
ATOM 730 C C . LEU A 1 97 ? 2.996 -16.797 6.211 1 80.38 97 LEU A C 1
ATOM 732 O O . LEU A 1 97 ? 2.887 -17.812 6.926 1 80.38 97 LEU A O 1
ATOM 736 N N . GLY A 1 98 ? 2.459 -15.812 6.414 1 66.94 98 GLY A N 1
ATOM 737 C CA . GLY A 1 98 ? 1.889 -15.602 7.734 1 66.94 98 GLY A CA 1
ATOM 738 C C . GLY A 1 98 ? 2.938 -15.391 8.812 1 66.94 98 GLY A C 1
ATOM 739 O O . GLY A 1 98 ? 4.137 -15.531 8.555 1 66.94 98 GLY A O 1
ATOM 740 N N . GLY A 1 99 ? 2.977 -14.539 9.734 1 51.53 99 GLY A N 1
ATOM 741 C CA . GLY A 1 99 ? 3.844 -14.422 10.898 1 51.53 99 GLY A CA 1
ATOM 742 C C . GLY A 1 99 ? 4.32 -15.766 11.422 1 51.53 99 GLY A C 1
ATOM 743 O O . GLY A 1 99 ? 4.578 -15.914 12.617 1 51.53 99 GLY A O 1
ATOM 744 N N . GLU A 1 100 ? 4.297 -16.891 10.648 1 40.94 100 GLU A N 1
ATOM 745 C CA . GLU A 1 100 ? 5.086 -17.922 11.305 1 40.94 100 GLU A CA 1
ATOM 746 C C . GLU A 1 100 ? 6.559 -17.531 11.383 1 40.94 100 GLU A C 1
ATOM 748 O O . GLU A 1 100 ? 7.086 -16.906 10.461 1 40.94 100 GLU A O 1
ATOM 753 N N . ALA A 1 101 ? 7.156 -17.438 12.594 1 34.28 101 ALA A N 1
ATOM 754 C CA . ALA A 1 101 ? 8.57 -17.328 12.961 1 34.28 101 ALA A CA 1
ATOM 755 C C . ALA A 1 101 ? 9.445 -18.109 11.992 1 34.28 101 ALA A C 1
ATOM 757 O O . ALA A 1 101 ? 9.25 -19.312 11.805 1 34.28 101 ALA A O 1
ATOM 758 N N . THR A 1 102 ? 9.914 -17.578 10.953 1 35.25 102 THR A N 1
ATOM 759 C CA . THR A 1 102 ? 11.078 -18.328 10.516 1 35.25 102 THR A CA 1
ATOM 760 C C . THR A 1 102 ? 11.875 -18.844 11.711 1 35.25 102 THR A C 1
ATOM 762 O O . THR A 1 102 ? 12.18 -18.078 12.633 1 35.25 102 THR A O 1
ATOM 765 N N . GLU A 1 103 ? 11.906 -20.156 12.211 1 30.5 103 GLU A N 1
ATOM 766 C CA . GLU A 1 103 ? 13.039 -20.812 12.867 1 30.5 103 GLU A CA 1
ATOM 767 C C . GLU A 1 103 ? 14.367 -20.312 12.305 1 30.5 103 GLU A C 1
ATOM 769 O O . GLU A 1 103 ? 14.555 -20.266 11.086 1 30.5 103 GLU A O 1
ATOM 774 N N . GLY A 1 104 ? 15.141 -19.438 12.953 1 30.42 104 GLY A N 1
ATOM 775 C CA . GLY A 1 104 ? 16.578 -19.297 12.773 1 30.42 104 GLY A CA 1
ATOM 776 C C . GLY A 1 104 ? 17.234 -20.531 12.203 1 30.42 104 GLY A C 1
ATOM 777 O O . GLY A 1 104 ? 16.734 -21.641 12.383 1 30.42 104 GLY A O 1
ATOM 778 N N . GLN A 1 105 ? 17.797 -20.562 11.039 1 28.5 105 GLN A N 1
ATOM 779 C CA . GLN A 1 105 ? 18.922 -21.469 10.969 1 28.5 105 GLN A CA 1
ATOM 780 C C . GLN A 1 105 ? 19.672 -21.531 12.305 1 28.5 105 GLN A C 1
ATOM 782 O O . GLN A 1 105 ? 19.734 -20.547 13.031 1 28.5 105 GLN A O 1
ATOM 787 N N . PRO A 1 106 ? 20.047 -22.781 12.883 1 31.73 106 PRO A N 1
ATOM 788 C CA . PRO A 1 106 ? 21.062 -22.938 13.93 1 31.73 106 PRO A CA 1
ATOM 789 C C . PRO A 1 106 ? 22.266 -22.031 13.727 1 31.73 106 PRO A C 1
ATOM 791 O O . PRO A 1 106 ? 22.906 -22.078 12.672 1 31.73 106 PRO A O 1
ATOM 794 N N . GLY A 1 107 ? 22.281 -20.844 13.922 1 24.17 107 GLY A N 1
ATOM 795 C CA . GLY A 1 107 ? 23.656 -20.438 14.188 1 24.17 107 GLY A CA 1
ATOM 796 C C . GLY A 1 107 ? 24.312 -21.266 15.281 1 24.17 107 GLY A C 1
ATOM 797 O O . GLY A 1 107 ? 23.797 -21.344 16.391 1 24.17 107 GLY A O 1
ATOM 798 N N . GLU A 1 108 ? 25.016 -22.516 14.914 1 25.84 108 GLU A N 1
ATOM 799 C CA . GLU A 1 108 ? 26.188 -23.016 15.641 1 25.84 108 GLU A CA 1
ATOM 800 C C . GLU A 1 108 ? 27.062 -21.859 16.109 1 25.84 108 GLU A C 1
ATOM 802 O O . GLU A 1 108 ? 27.594 -21.094 15.297 1 25.84 108 GLU A O 1
ATOM 807 N N . VAL A 1 109 ? 26.766 -21.531 17.406 1 16.5 109 VAL A N 1
ATOM 808 C CA . VAL A 1 109 ? 27.859 -21.375 18.359 1 16.5 109 VAL A CA 1
ATOM 809 C C . VAL A 1 109 ? 28.281 -22.75 18.891 1 16.5 109 VAL A C 1
ATOM 811 O O . VAL A 1 109 ? 27.438 -23.562 19.266 1 16.5 109 VAL A O 1
ATOM 814 N N . MET B 1 1 ? -10.195 -24.781 9.359 1 23.28 1 MET B N 1
ATOM 815 C CA . MET B 1 1 ? -8.789 -24.812 8.945 1 23.28 1 MET B CA 1
ATOM 816 C C . MET B 1 1 ? -8.352 -23.453 8.398 1 23.28 1 MET B C 1
ATOM 818 O O . MET B 1 1 ? -8.781 -23.047 7.309 1 23.28 1 MET B O 1
ATOM 822 N N . VAL B 1 2 ? -8.391 -22.391 9.117 1 32 2 VAL B N 1
ATOM 823 C CA . VAL B 1 2 ? -8.5 -20.969 8.836 1 32 2 VAL B CA 1
ATOM 824 C C . VAL B 1 2 ? -7.34 -20.516 7.949 1 32 2 VAL B C 1
ATOM 826 O O . VAL B 1 2 ? -6.176 -20.766 8.273 1 32 2 VAL B O 1
ATOM 829 N N . ILE B 1 3 ? -7.418 -20.578 6.645 1 37.19 3 ILE B N 1
ATOM 830 C CA . ILE B 1 3 ? -6.523 -20.172 5.57 1 37.19 3 ILE B CA 1
ATOM 831 C C . ILE B 1 3 ? -5.586 -19.062 6.078 1 37.19 3 ILE B C 1
ATOM 833 O O . ILE B 1 3 ? -5.988 -18.219 6.871 1 37.19 3 ILE B O 1
ATOM 837 N N . GLY B 1 4 ? -4.191 -19.234 5.934 1 44 4 GLY B N 1
ATOM 838 C CA . GLY B 1 4 ? -2.943 -18.641 6.387 1 44 4 GLY B CA 1
ATOM 839 C C . GLY B 1 4 ? -3.062 -17.156 6.668 1 44 4 GLY B C 1
ATOM 840 O O . GLY B 1 4 ? -3.803 -16.438 5.984 1 44 4 GLY B O 1
ATOM 841 N N . THR B 1 5 ? -3.188 -16.859 7.898 1 49.62 5 THR B N 1
ATOM 842 C CA . THR B 1 5 ? -3.305 -15.547 8.531 1 49.62 5 THR B CA 1
ATOM 843 C C . THR B 1 5 ? -2.432 -14.523 7.82 1 49.62 5 THR B C 1
ATOM 845 O O . THR B 1 5 ? -1.218 -14.703 7.707 1 49.62 5 THR B O 1
ATOM 848 N N . PRO B 1 6 ? -3.045 -13.594 7.047 1 57.53 6 PRO B N 1
ATOM 849 C CA . PRO B 1 6 ? -2.473 -12.375 6.457 1 57.53 6 PRO B CA 1
ATOM 850 C C . PRO B 1 6 ? -1.481 -11.68 7.383 1 57.53 6 PRO B C 1
ATOM 852 O O . PRO B 1 6 ? -1.427 -11.984 8.578 1 57.53 6 PRO B O 1
ATOM 855 N N . CYS B 1 7 ? -0.437 -11.023 6.84 1 62.97 7 CYS B N 1
ATOM 856 C CA . CYS B 1 7 ? 0.494 -10.141 7.535 1 62.97 7 CYS B CA 1
ATOM 857 C C . CYS B 1 7 ? -0.202 -9.398 8.672 1 62.97 7 CYS B C 1
ATOM 859 O O . CYS B 1 7 ? -1.308 -8.883 8.492 1 62.97 7 CYS B O 1
ATOM 861 N N . PRO B 1 8 ? 0.272 -9.68 9.945 1 67.62 8 PRO B N 1
ATOM 862 C CA . PRO B 1 8 ? -0.321 -8.898 11.039 1 67.62 8 PRO B CA 1
ATOM 863 C C . PRO B 1 8 ? -0.469 -7.418 10.688 1 67.62 8 PRO B C 1
ATOM 865 O O . PRO B 1 8 ? 0.378 -6.855 9.992 1 67.62 8 PRO B O 1
ATOM 868 N N . PRO B 1 9 ? -1.535 -6.922 11.18 1 73.31 9 PRO B N 1
ATOM 869 C CA . PRO B 1 9 ? -1.777 -5.508 10.875 1 73.31 9 PRO B CA 1
ATOM 870 C C . PRO B 1 9 ? -0.739 -4.582 11.508 1 73.31 9 PRO B C 1
ATOM 872 O O . PRO B 1 9 ? -0.147 -4.922 12.531 1 73.31 9 PRO B O 1
ATOM 875 N N . ILE B 1 10 ? -0.586 -3.477 10.852 1 72.94 10 ILE B N 1
ATOM 876 C CA . ILE B 1 10 ? 0.285 -2.426 11.367 1 72.94 10 ILE B CA 1
ATOM 877 C C . ILE B 1 10 ? -0.392 -1.725 12.547 1 72.94 10 ILE B C 1
ATOM 879 O O . ILE B 1 10 ? -1.571 -1.372 12.469 1 72.94 10 ILE B O 1
ATOM 883 N N . GLY B 1 11 ? 0.368 -1.591 13.641 1 73.25 11 GLY B N 1
ATOM 884 C CA . GLY B 1 11 ? -0.124 -0.849 14.789 1 73.25 11 GLY B CA 1
ATOM 885 C C . GLY B 1 11 ? 0.278 0.614 14.773 1 73.25 11 GLY B C 1
ATOM 886 O O . GLY B 1 11 ? 1.056 1.039 13.914 1 73.25 11 GLY B O 1
ATOM 887 N N . GLY B 1 12 ? -0.445 1.441 15.609 1 80 12 GLY B N 1
ATOM 888 C CA . GLY B 1 12 ? -0.001 2.805 15.852 1 80 12 GLY B CA 1
ATOM 889 C C . GLY B 1 12 ? -0.688 3.82 14.953 1 80 12 GLY B C 1
ATOM 890 O O . GLY B 1 12 ? -0.28 4.98 14.898 1 80 12 GLY B O 1
ATOM 891 N N . LEU B 1 13 ? -1.691 3.316 14.305 1 87.06 13 LEU B N 1
ATOM 892 C CA . LEU B 1 13 ? -2.406 4.227 13.414 1 87.06 13 LEU B CA 1
ATOM 893 C C . LEU B 1 13 ? -3.662 4.77 14.086 1 87.06 13 LEU B C 1
ATOM 895 O O . LEU B 1 13 ? -4.418 4.016 14.703 1 87.06 13 LEU B O 1
ATOM 899 N N . THR B 1 14 ? -3.777 6.07 14.047 1 91 14 THR B N 1
ATOM 900 C CA . THR B 1 14 ? -5.012 6.73 14.453 1 91 14 THR B CA 1
ATOM 901 C C . THR B 1 14 ? -5.758 7.277 13.234 1 91 14 THR B C 1
ATOM 903 O O . THR B 1 14 ? -5.312 8.242 12.609 1 91 14 THR B O 1
ATOM 906 N N . PHE B 1 15 ? -6.887 6.672 13.016 1 94.25 15 PHE B N 1
ATOM 907 C CA . PHE B 1 15 ? -7.645 7.086 11.836 1 94.25 15 PHE B CA 1
ATOM 908 C C . PHE B 1 15 ? -8.414 8.375 12.117 1 94.25 15 PHE B C 1
ATOM 910 O O . PHE B 1 15 ? -9.141 8.469 13.109 1 94.25 15 PHE B O 1
ATOM 917 N N . ILE B 1 16 ? -8.258 9.328 11.188 1 96.81 16 ILE B N 1
ATOM 918 C CA . ILE B 1 16 ? -8.883 10.617 11.445 1 96.81 16 ILE B CA 1
ATOM 919 C C . ILE B 1 16 ? -9.883 10.93 10.328 1 96.81 16 ILE B C 1
ATOM 921 O O . ILE B 1 16 ? -10.641 11.898 10.422 1 96.81 16 ILE B O 1
ATOM 925 N N . LYS B 1 17 ? -9.883 10.219 9.266 1 97.31 17 LYS B N 1
ATOM 926 C CA . LYS B 1 17 ? -10.836 10.328 8.172 1 97.31 17 LYS B CA 1
ATOM 927 C C . LYS B 1 17 ? -11.133 8.961 7.559 1 97.31 17 LYS B C 1
ATOM 929 O O . LYS B 1 17 ? -10.211 8.195 7.258 1 97.31 17 LYS B O 1
ATOM 934 N N . GLY B 1 18 ? -12.383 8.664 7.328 1 95.19 18 GLY B N 1
ATOM 935 C CA . GLY B 1 18 ? -12.773 7.371 6.793 1 95.19 18 GLY B CA 1
ATOM 936 C C . GLY B 1 18 ? -12.875 6.293 7.855 1 95.19 18 GLY B C 1
ATOM 937 O O . GLY B 1 18 ? -12.477 6.504 9 1 95.19 18 GLY B O 1
ATOM 938 N N . ALA B 1 19 ? -13.352 5.16 7.551 1 92.25 19 ALA B N 1
ATOM 939 C CA . ALA B 1 19 ? -13.492 4.039 8.477 1 92.25 19 ALA B CA 1
ATOM 940 C C . ALA B 1 19 ? -12.156 3.332 8.688 1 92.25 19 ALA B C 1
ATOM 942 O O . ALA B 1 19 ? -11.43 3.072 7.727 1 92.25 19 ALA B O 1
ATOM 943 N N . PRO B 1 20 ? -11.852 3.082 9.992 1 91.31 20 PRO B N 1
ATOM 944 C CA . PRO B 1 20 ? -10.617 2.334 10.242 1 91.31 20 PRO B CA 1
ATOM 945 C C . PRO B 1 20 ? -10.656 0.921 9.672 1 91.31 20 PRO B C 1
ATOM 947 O O . PRO B 1 20 ? -11.727 0.33 9.547 1 91.31 20 PRO B O 1
ATOM 950 N N . PHE B 1 21 ? -9.508 0.445 9.25 1 84.31 21 PHE B N 1
ATOM 951 C CA . PHE B 1 21 ? -9.336 -0.938 8.82 1 84.31 21 PHE B CA 1
ATOM 952 C C . PHE B 1 21 ? -7.926 -1.428 9.125 1 84.31 21 PHE B C 1
ATOM 954 O O . PHE B 1 21 ? -7.035 -0.627 9.414 1 84.31 21 PHE B O 1
ATOM 961 N N . ALA B 1 22 ? -7.75 -2.771 9.125 1 80.19 22 ALA B N 1
ATOM 962 C CA . ALA B 1 22 ? -6.438 -3.355 9.383 1 80.19 22 ALA B CA 1
ATOM 963 C C . ALA B 1 22 ? -5.504 -3.148 8.188 1 80.19 22 ALA B C 1
ATOM 965 O O . ALA B 1 22 ? -5.922 -3.283 7.035 1 80.19 22 ALA B O 1
ATOM 966 N N . VAL B 1 23 ? -4.27 -2.801 8.477 1 75.06 23 VAL B N 1
ATOM 967 C CA . VAL B 1 23 ? -3.232 -2.625 7.465 1 75.06 23 VAL B CA 1
ATOM 968 C C . VAL B 1 23 ? -2.141 -3.678 7.652 1 75.06 23 VAL B C 1
ATOM 970 O O . VAL B 1 23 ? -1.488 -3.721 8.695 1 75.06 23 VAL B O 1
ATOM 973 N N . PRO B 1 24 ? -1.902 -4.422 6.863 1 67.81 24 PRO B N 1
ATOM 974 C CA . PRO B 1 24 ? -2.551 -4.547 5.555 1 67.81 24 PRO B CA 1
ATOM 975 C C . PRO B 1 24 ? -3.857 -5.332 5.617 1 67.81 24 PRO B C 1
ATOM 977 O O . PRO B 1 24 ? -3.973 -6.285 6.391 1 67.81 24 PRO B O 1
ATOM 980 N N . GLY B 1 25 ? -4.926 -4.863 4.957 1 61.88 25 GLY B N 1
ATOM 981 C CA . GLY B 1 25 ? -6.309 -5.316 4.906 1 61.88 25 GLY B CA 1
ATOM 982 C C . GLY B 1 25 ? -6.438 -6.809 4.664 1 61.88 25 GLY B C 1
ATOM 983 O O . GLY B 1 25 ? -5.434 -7.512 4.539 1 61.88 25 GLY B O 1
ATOM 984 N N . PRO B 1 26 ? -7.762 -7.191 5.023 1 54.75 26 PRO B N 1
ATOM 985 C CA . PRO B 1 26 ? -8.023 -8.594 4.711 1 54.75 26 PRO B CA 1
ATOM 986 C C . PRO B 1 26 ? -7.551 -8.984 3.311 1 54.75 26 PRO B C 1
ATOM 988 O O . PRO B 1 26 ? -7.535 -8.148 2.404 1 54.75 26 PRO B O 1
ATOM 991 N N . PRO B 1 27 ? -6.961 -10.047 3.242 1 54.38 27 PRO B N 1
ATOM 992 C CA . PRO B 1 27 ? -6.438 -10.656 2.018 1 54.38 27 PRO B CA 1
ATOM 993 C C . PRO B 1 27 ? -7.516 -10.875 0.959 1 54.38 27 PRO B C 1
ATOM 995 O O . PRO B 1 27 ? -8.312 -11.812 1.062 1 54.38 27 PRO B O 1
ATOM 998 N N . GLY B 1 28 ? -8.328 -9.742 0.722 1 63.88 28 GLY B N 1
ATOM 999 C CA . GLY B 1 28 ? -9.109 -10.078 -0.458 1 63.88 28 GLY B CA 1
ATOM 1000 C C . GLY B 1 28 ? -8.297 -10.023 -1.741 1 63.88 28 GLY B C 1
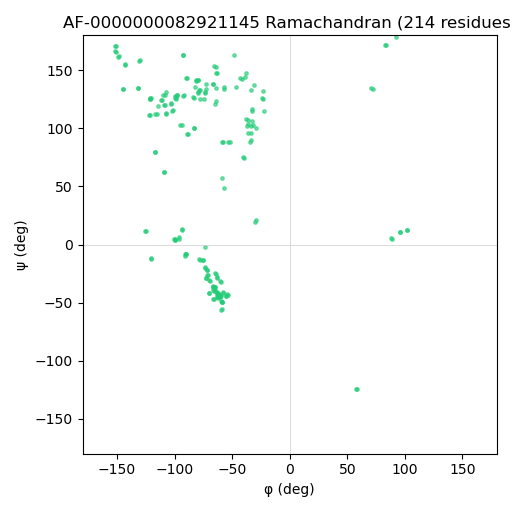ATOM 1001 O O . GLY B 1 28 ? -7.508 -9.102 -1.945 1 63.88 28 GLY B O 1
ATOM 1002 N N . HIS B 1 29 ? -8.289 -11.094 -2.5 1 65.75 29 HIS B N 1
ATOM 1003 C CA . HIS B 1 29 ? -7.57 -11.18 -3.766 1 65.75 29 HIS B CA 1
ATOM 1004 C C . HIS B 1 29 ? -8.016 -10.078 -4.723 1 65.75 29 HIS B C 1
ATOM 1006 O O . HIS B 1 29 ? -9.203 -9.734 -4.773 1 65.75 29 HIS B O 1
ATOM 1012 N N . GLY B 1 30 ? -7.047 -9.516 -5.297 1 75 30 GLY B N 1
ATOM 1013 C CA . GLY B 1 30 ? -7.305 -8.484 -6.285 1 75 30 GLY B CA 1
ATOM 1014 C C . GLY B 1 30 ? -7.438 -7.098 -5.68 1 75 30 GLY B C 1
ATOM 1015 O O . GLY B 1 30 ? -7.789 -6.145 -6.375 1 75 30 GLY B O 1
ATOM 1016 N N . ARG B 1 31 ? -7.184 -7.094 -4.434 1 83.25 31 ARG B N 1
ATOM 1017 C CA . ARG B 1 31 ? -7.25 -5.785 -3.785 1 83.25 31 ARG B CA 1
ATOM 1018 C C . ARG B 1 31 ? -5.895 -5.086 -3.82 1 83.25 31 ARG B C 1
ATOM 1020 O O . ARG B 1 31 ? -4.852 -5.738 -3.734 1 83.25 31 ARG B O 1
ATOM 1027 N N . VAL B 1 32 ? -5.996 -3.771 -4.004 1 89.75 32 VAL B N 1
ATOM 1028 C CA . VAL B 1 32 ? -4.805 -2.93 -4.027 1 89.75 32 VAL B CA 1
ATOM 1029 C C . VAL B 1 32 ? -4.902 -1.865 -2.936 1 89.75 32 VAL B C 1
ATOM 1031 O O . VAL B 1 32 ? -5.93 -1.199 -2.799 1 89.75 32 VAL B O 1
ATOM 1034 N N . LEU B 1 33 ? -3.898 -1.833 -2.119 1 90.19 33 LEU B N 1
ATOM 1035 C CA . LEU B 1 33 ? -3.789 -0.811 -1.085 1 90.19 33 LEU B CA 1
ATOM 1036 C C . LEU B 1 33 ? -2.672 0.175 -1.409 1 90.19 33 LEU B C 1
ATOM 1038 O O . LEU B 1 33 ? -1.523 -0.226 -1.609 1 90.19 33 LEU B O 1
ATOM 1042 N N . VAL B 1 34 ? -3.045 1.419 -1.538 1 91.06 34 VAL B N 1
ATOM 1043 C CA . VAL B 1 34 ? -2.078 2.484 -1.785 1 91.06 34 VAL B CA 1
ATOM 1044 C C . VAL B 1 34 ? -1.808 3.246 -0.49 1 91.06 34 VAL B C 1
ATOM 1046 O O . VAL B 1 34 ? -2.717 3.852 0.083 1 91.06 34 VAL B O 1
ATOM 1049 N N . LEU B 1 35 ? -0.623 3.16 -0.047 1 90.25 35 LEU B N 1
ATOM 1050 C CA . LEU B 1 35 ? -0.21 3.873 1.157 1 90.25 35 LEU B CA 1
ATOM 1051 C C . LEU B 1 35 ? 0.604 5.113 0.804 1 90.25 35 LEU B C 1
ATOM 1053 O O . LEU B 1 35 ? 1.644 5.012 0.147 1 90.25 35 LEU B O 1
ATOM 1057 N N . GLU B 1 36 ? 0.122 6.227 1.229 1 91.38 36 GLU B N 1
ATOM 1058 C CA . GLU B 1 36 ? 0.851 7.477 1.034 1 91.38 36 GLU B CA 1
ATOM 1059 C C . GLU B 1 36 ? 1.364 8.031 2.361 1 91.38 36 GLU B C 1
ATOM 1061 O O . GLU B 1 36 ? 0.586 8.242 3.295 1 91.38 36 GLU B O 1
ATOM 1066 N N . PHE B 1 37 ? 2.604 8.242 2.385 1 88.69 37 PHE B N 1
ATOM 1067 C CA . PHE B 1 37 ? 3.205 8.875 3.555 1 88.69 37 PHE B CA 1
ATOM 1068 C C . PHE B 1 37 ? 3.441 10.359 3.311 1 88.69 37 PHE B C 1
ATOM 1070 O O . PHE B 1 37 ? 4.129 10.734 2.361 1 88.69 37 PHE B O 1
ATOM 1077 N N . TRP B 1 38 ? 2.863 11.188 4.289 1 88.19 38 TRP B N 1
ATOM 1078 C CA . TRP B 1 38 ? 2.846 12.609 3.984 1 88.19 38 TRP B CA 1
ATOM 1079 C C . TRP B 1 38 ? 2.885 13.438 5.266 1 88.19 38 TRP B C 1
ATOM 1081 O O . TRP B 1 38 ? 2.781 12.898 6.367 1 88.19 38 TRP B O 1
ATOM 1091 N N . ALA B 1 39 ? 3.15 14.672 5.078 1 90.88 39 ALA B N 1
ATOM 1092 C CA . ALA B 1 39 ? 3.111 15.672 6.137 1 90.88 39 ALA B CA 1
ATOM 1093 C C . ALA B 1 39 ? 2.582 17 5.613 1 90.88 39 ALA B C 1
ATOM 1095 O O . ALA B 1 39 ? 2.668 17.281 4.418 1 90.88 39 ALA B O 1
ATOM 1096 N N . THR B 1 40 ? 2.043 17.75 6.555 1 92.44 40 THR B N 1
ATOM 1097 C CA . THR B 1 40 ? 1.421 19.016 6.152 1 92.44 40 THR B CA 1
ATOM 1098 C C . THR B 1 40 ? 2.457 19.969 5.566 1 92.44 40 THR B C 1
ATOM 1100 O O . THR B 1 40 ? 2.123 20.844 4.762 1 92.44 40 THR B O 1
ATOM 1103 N N . TRP B 1 41 ? 3.719 19.797 5.957 1 90.19 41 TRP B N 1
ATOM 1104 C CA . TRP B 1 41 ? 4.777 20.688 5.508 1 90.19 41 TRP B CA 1
ATOM 1105 C C . TRP B 1 41 ? 5.504 20.109 4.297 1 90.19 41 TRP B C 1
ATOM 1107 O O . TRP B 1 41 ? 6.508 20.672 3.846 1 90.19 41 TRP B O 1
ATOM 1117 N N . CYS B 1 42 ? 5.066 19.094 3.836 1 89.38 42 CYS B N 1
ATOM 1118 C CA . CYS B 1 42 ? 5.684 18.484 2.668 1 89.38 42 CYS B CA 1
ATOM 1119 C C . CYS B 1 42 ? 5 18.938 1.385 1 89.38 42 CYS B C 1
ATOM 1121 O O . CYS B 1 42 ? 3.975 18.375 0.99 1 89.38 42 CYS B O 1
ATOM 1123 N N . GLY B 1 43 ? 5.555 19.812 0.643 1 88 43 GLY B N 1
ATOM 1124 C CA . GLY B 1 43 ? 4.988 20.438 -0.544 1 88 43 GLY B CA 1
ATOM 1125 C C . GLY B 1 43 ? 4.629 19.438 -1.626 1 88 43 GLY B C 1
ATOM 1126 O O . GLY B 1 43 ? 3.479 19.375 -2.068 1 88 43 GLY B O 1
ATOM 1127 N N . PRO B 1 44 ? 5.531 18.656 -2.059 1 87.12 44 PRO B N 1
ATOM 1128 C CA . PRO B 1 44 ? 5.234 17.656 -3.102 1 87.12 44 PRO B CA 1
ATOM 1129 C C . PRO B 1 44 ? 4.156 16.672 -2.68 1 87.12 44 PRO B C 1
ATOM 1131 O O . PRO B 1 44 ? 3.355 16.234 -3.51 1 87.12 44 PRO B O 1
ATOM 1134 N N . CYS B 1 45 ? 4.043 16.328 -1.433 1 86.31 45 CYS B N 1
ATOM 1135 C CA . CYS B 1 45 ? 3.029 15.414 -0.925 1 86.31 45 CYS B CA 1
ATOM 1136 C C . CYS B 1 45 ? 1.634 16.016 -1.07 1 86.31 45 CYS B C 1
ATOM 1138 O O . CYS B 1 45 ? 0.711 15.336 -1.532 1 86.31 45 CYS B O 1
ATOM 1140 N N . VAL B 1 46 ? 1.595 17.234 -0.664 1 88.81 46 VAL B N 1
ATOM 1141 C CA . VAL B 1 46 ? 0.31 17.922 -0.698 1 88.81 46 VAL B CA 1
ATOM 1142 C C . VAL B 1 46 ? -0.174 18.047 -2.141 1 88.81 46 VAL B C 1
ATOM 1144 O O . VAL B 1 46 ? -1.375 17.953 -2.408 1 88.81 46 VAL B O 1
ATOM 1147 N N . GLN B 1 47 ? 0.685 18.094 -3.088 1 88.44 47 GLN B N 1
ATOM 1148 C CA . GLN B 1 47 ? 0.343 18.266 -4.496 1 88.44 47 GLN B CA 1
ATOM 1149 C C . GLN B 1 47 ? -0.252 16.984 -5.078 1 88.44 47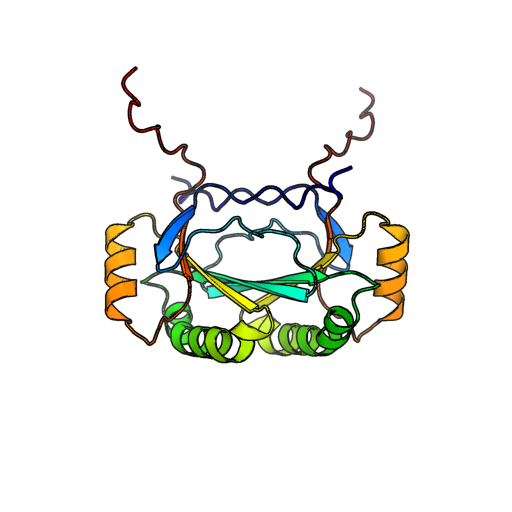 GLN B C 1
ATOM 1151 O O . GLN B 1 47 ? -0.96 17.016 -6.086 1 88.44 47 GLN B O 1
ATOM 1156 N N . THR B 1 48 ? -0.027 15.906 -4.48 1 89.94 48 THR B N 1
ATOM 1157 C CA . THR B 1 48 ? -0.493 14.625 -5.016 1 89.94 48 THR B CA 1
ATOM 1158 C C . THR B 1 48 ? -1.892 14.305 -4.496 1 89.94 48 THR B C 1
ATOM 1160 O O . THR B 1 48 ? -2.566 13.422 -5.027 1 89.94 48 THR B O 1
ATOM 1163 N N . VAL B 1 49 ? -2.396 15.07 -3.562 1 92.5 49 VAL B N 1
ATOM 1164 C CA . VAL B 1 49 ? -3.637 14.773 -2.855 1 92.5 49 VAL B CA 1
ATOM 1165 C C . VAL B 1 49 ? -4.793 14.695 -3.85 1 92.5 49 VAL B C 1
ATOM 1167 O O . VAL B 1 49 ? -5.539 13.719 -3.867 1 92.5 49 VAL B O 1
ATOM 1170 N N . PRO B 1 50 ? -4.934 15.609 -4.816 1 93.88 50 PRO B N 1
ATOM 1171 C CA . PRO B 1 50 ? -6.043 15.492 -5.766 1 93.88 50 PRO B CA 1
ATOM 1172 C C . PRO B 1 50 ? -5.926 14.266 -6.664 1 93.88 50 PRO B C 1
ATOM 1174 O O . PRO B 1 50 ? -6.938 13.664 -7.031 1 93.88 50 PRO B O 1
ATOM 1177 N N . HIS B 1 51 ? -4.715 13.977 -7.008 1 91.88 51 HIS B N 1
ATOM 1178 C CA . HIS B 1 51 ? -4.492 12.812 -7.859 1 91.88 51 HIS B CA 1
ATOM 1179 C C . HIS B 1 51 ? -4.863 11.523 -7.133 1 91.88 51 HIS B C 1
ATOM 1181 O O . HIS B 1 51 ? -5.461 10.617 -7.727 1 91.88 51 HIS B O 1
ATOM 1187 N N . LEU B 1 52 ? -4.539 11.445 -5.871 1 94.5 52 LEU B N 1
ATOM 1188 C CA . LEU B 1 52 ? -4.895 10.281 -5.07 1 94.5 52 LEU B CA 1
ATOM 1189 C C . LEU B 1 52 ? -6.406 10.188 -4.891 1 94.5 52 LEU B C 1
ATOM 1191 O O . LEU B 1 52 ? -6.969 9.094 -4.883 1 94.5 52 LEU B O 1
ATOM 1195 N N . THR B 1 53 ? -7.027 11.312 -4.75 1 96.44 53 THR B N 1
ATOM 1196 C CA . THR B 1 53 ? -8.484 11.344 -4.668 1 96.44 53 THR B CA 1
ATOM 1197 C C . THR B 1 53 ? -9.109 10.805 -5.949 1 96.44 53 THR B C 1
ATOM 1199 O O . THR B 1 53 ? -10.047 10.008 -5.898 1 96.44 53 THR B O 1
ATOM 1202 N N . GLU B 1 54 ? -8.562 11.188 -7.074 1 94.69 54 GLU B N 1
ATOM 1203 C CA . GLU B 1 54 ? -9.055 10.695 -8.359 1 94.69 54 GLU B CA 1
ATOM 1204 C C . GLU B 1 54 ? -8.891 9.18 -8.469 1 94.69 54 GLU B C 1
ATOM 1206 O O . GLU B 1 54 ? -9.781 8.484 -8.953 1 94.69 54 GLU B O 1
ATOM 1211 N N . ILE B 1 55 ? -7.773 8.758 -8.078 1 92.06 55 ILE B N 1
ATOM 1212 C CA . ILE B 1 55 ? -7.5 7.324 -8.094 1 92.06 55 ILE B CA 1
ATOM 1213 C C . ILE B 1 55 ? -8.516 6.59 -7.219 1 92.06 55 ILE B C 1
ATOM 1215 O O . ILE B 1 55 ? -9.078 5.578 -7.633 1 92.06 55 ILE B O 1
ATOM 1219 N N . GLN B 1 56 ? -8.703 7.078 -5.992 1 95 56 GLN B N 1
ATOM 1220 C CA . GLN B 1 56 ? -9.68 6.477 -5.09 1 95 56 GLN B CA 1
ATOM 1221 C C . GLN B 1 56 ? -11.055 6.398 -5.742 1 95 56 GLN B C 1
ATOM 1223 O O . GLN B 1 56 ? -11.711 5.352 -5.699 1 95 56 GLN B O 1
ATOM 1228 N N . HIS B 1 57 ? -11.477 7.449 -6.418 1 95.38 57 HIS B N 1
ATOM 1229 C CA . HIS B 1 57 ? -12.797 7.504 -7.039 1 95.38 57 HIS B CA 1
ATOM 1230 C C . HIS B 1 57 ? -12.875 6.562 -8.234 1 95.38 57 HIS B C 1
ATOM 1232 O O . HIS B 1 57 ? -13.867 5.84 -8.398 1 95.38 57 HIS B O 1
ATOM 1238 N N . ALA B 1 58 ? -11.898 6.523 -8.992 1 92.44 58 ALA B N 1
ATOM 1239 C CA . ALA B 1 58 ? -11.914 5.789 -10.258 1 92.44 58 ALA B CA 1
ATOM 1240 C C . ALA B 1 58 ? -11.859 4.285 -10.016 1 92.44 58 ALA B C 1
ATOM 1242 O O . ALA B 1 58 ? -12.422 3.506 -10.789 1 92.44 58 ALA B O 1
ATOM 1243 N N . TYR B 1 59 ? -11.242 3.906 -8.914 1 90.44 59 TYR B N 1
ATOM 1244 C CA . TYR B 1 59 ? -10.945 2.482 -8.797 1 90.44 59 TYR B CA 1
ATOM 1245 C C . TYR B 1 59 ? -11.516 1.91 -7.508 1 90.44 59 TYR B C 1
ATOM 1247 O O . TYR B 1 59 ? -11.211 0.775 -7.137 1 90.44 59 TYR B O 1
ATOM 1255 N N . ARG B 1 60 ? -12.32 2.68 -6.891 1 90.44 60 ARG B N 1
ATOM 1256 C CA . ARG B 1 60 ? -12.938 2.211 -5.652 1 90.44 60 ARG B CA 1
ATOM 1257 C C . ARG B 1 60 ? -13.664 0.885 -5.871 1 90.44 60 ARG B C 1
ATOM 1259 O O . ARG B 1 60 ? -13.469 -0.068 -5.117 1 90.44 60 ARG B O 1
ATOM 1266 N N . GLU B 1 61 ? -14.383 0.773 -6.922 1 88.38 61 GLU B N 1
ATOM 1267 C CA . GLU B 1 61 ? -15.195 -0.406 -7.203 1 88.38 61 GLU B CA 1
ATOM 1268 C C . GLU B 1 61 ? -14.328 -1.572 -7.676 1 88.38 61 GLU B C 1
ATOM 1270 O O . GLU B 1 61 ? -14.789 -2.713 -7.727 1 88.38 61 GLU B O 1
ATOM 1275 N N . ARG B 1 62 ? -13.117 -1.288 -8 1 84.19 62 ARG B N 1
ATOM 1276 C CA . ARG B 1 62 ? -12.219 -2.324 -8.5 1 84.19 62 ARG B CA 1
ATOM 1277 C C . ARG B 1 62 ? -11.289 -2.822 -7.395 1 84.19 62 ARG B C 1
ATOM 1279 O O . ARG B 1 62 ? -10.305 -3.51 -7.668 1 84.19 62 ARG B O 1
ATOM 1286 N N . GLY B 1 63 ? -11.492 -2.33 -6.23 1 86.44 63 GLY B N 1
ATOM 1287 C CA . GLY B 1 63 ? -10.773 -2.922 -5.109 1 86.44 63 GLY B CA 1
ATOM 1288 C C . GLY B 1 63 ? -9.578 -2.1 -4.664 1 86.44 63 GLY B C 1
ATOM 1289 O O . GLY B 1 63 ? -8.719 -2.594 -3.936 1 86.44 63 GLY B O 1
ATOM 1290 N N . VAL B 1 64 ? -9.461 -0.821 -5.148 1 89.88 64 VAL B N 1
ATOM 1291 C CA . VAL B 1 64 ? -8.344 0.027 -4.75 1 89.88 64 VAL B CA 1
ATOM 1292 C C . VAL B 1 64 ? -8.742 0.865 -3.535 1 89.88 64 VAL B C 1
ATOM 1294 O O . VAL B 1 64 ? -9.805 1.486 -3.523 1 89.88 64 VAL B O 1
ATOM 1297 N N . THR B 1 65 ? -7.926 0.804 -2.506 1 92.56 65 THR B N 1
ATOM 1298 C CA . THR B 1 65 ? -8.086 1.645 -1.324 1 92.56 65 THR B CA 1
ATOM 1299 C C . THR B 1 65 ? -6.844 2.508 -1.104 1 92.56 65 THR B C 1
ATOM 1301 O O . THR B 1 65 ? -5.723 2 -1.094 1 92.56 65 THR B O 1
ATOM 1304 N N . VAL B 1 66 ? -7.102 3.799 -1.006 1 93.38 66 VAL B N 1
ATOM 1305 C CA . VAL B 1 66 ? -6.012 4.723 -0.7 1 93.38 66 VAL B CA 1
ATOM 1306 C C . VAL B 1 66 ? -6.039 5.078 0.785 1 93.38 66 VAL B C 1
ATOM 1308 O O . VAL B 1 66 ? -7.094 5.395 1.337 1 93.38 66 VAL B O 1
ATOM 1311 N N . LEU B 1 67 ? -4.887 4.898 1.392 1 92.38 67 LEU B N 1
ATOM 1312 C CA . LEU B 1 67 ? -4.688 5.316 2.775 1 92.38 67 LEU B CA 1
ATOM 1313 C C . LEU B 1 67 ? -3.531 6.305 2.885 1 92.38 67 LEU B C 1
ATOM 1315 O O . LEU B 1 67 ? -2.379 5.949 2.633 1 92.38 67 LEU B O 1
ATOM 1319 N N . GLY B 1 68 ? -3.895 7.559 3.207 1 92.81 68 GLY B N 1
ATOM 1320 C CA . GLY B 1 68 ? -2.861 8.516 3.561 1 92.81 68 GLY B CA 1
ATOM 1321 C C . GLY B 1 68 ? -2.434 8.43 5.012 1 92.81 68 GLY B C 1
ATOM 1322 O O . GLY B 1 68 ? -3.27 8.492 5.918 1 92.81 68 GLY B O 1
ATOM 1323 N N . ILE B 1 69 ? -1.167 8.273 5.234 1 90.25 69 ILE B N 1
ATOM 1324 C CA . ILE B 1 69 ? -0.634 8.18 6.59 1 90.25 69 ILE B CA 1
ATOM 1325 C C . ILE B 1 69 ? 0.276 9.375 6.871 1 90.25 69 ILE B C 1
ATOM 1327 O O . ILE B 1 69 ? 1.359 9.484 6.297 1 90.25 69 ILE B O 1
ATOM 1331 N N . SER B 1 70 ? -0.145 10.227 7.758 1 90.81 70 SER B N 1
ATOM 1332 C CA . SER B 1 70 ? 0.705 11.336 8.172 1 90.81 70 SER B CA 1
ATOM 1333 C C . SER B 1 70 ? 1.724 10.898 9.219 1 90.81 70 SER B C 1
ATOM 1335 O O . SER B 1 70 ? 1.388 10.156 10.148 1 90.81 70 SER B O 1
ATOM 1337 N N . THR B 1 71 ? 2.896 11.43 9.078 1 84.31 71 THR B N 1
ATOM 1338 C CA . THR B 1 71 ? 3.957 11.102 10.023 1 84.31 71 THR B CA 1
ATOM 1339 C C . THR B 1 71 ? 4.117 12.195 11.07 1 84.31 71 THR B C 1
ATOM 1341 O O . THR B 1 71 ? 5.043 12.156 11.883 1 84.31 71 THR B O 1
ATOM 1344 N N . GLU B 1 72 ? 3.234 13.141 10.977 1 87.06 72 GLU B N 1
ATOM 1345 C CA . GLU B 1 72 ? 3.234 14.188 11.992 1 87.06 72 GLU B CA 1
ATOM 1346 C C . GLU B 1 72 ? 2.547 13.719 13.273 1 87.06 72 GLU B C 1
ATOM 1348 O O . GLU B 1 72 ? 1.527 13.031 13.219 1 87.06 72 GLU B O 1
ATOM 1353 N N . ASN B 1 73 ? 3.078 14.109 14.414 1 83.38 73 ASN B N 1
ATOM 1354 C CA . ASN B 1 73 ? 2.576 13.602 15.688 1 83.38 73 ASN B CA 1
ATOM 1355 C C . ASN B 1 73 ? 1.48 14.5 16.25 1 83.38 73 ASN B C 1
ATOM 1357 O O . ASN B 1 73 ? 0.799 14.125 17.219 1 83.38 73 ASN B O 1
ATOM 1361 N N . ASN B 1 74 ? 1.326 15.578 15.672 1 90.5 74 ASN B N 1
ATOM 1362 C CA . ASN B 1 74 ? 0.254 16.469 16.109 1 90.5 74 ASN B CA 1
ATOM 1363 C C . ASN B 1 74 ? -1.058 16.156 15.391 1 90.5 74 ASN B C 1
ATOM 1365 O O . ASN B 1 74 ? -1.341 16.719 14.336 1 90.5 74 ASN B O 1
ATOM 1369 N N . VAL B 1 75 ? -1.881 15.344 16.031 1 94.19 75 VAL B N 1
ATOM 1370 C CA . VAL B 1 75 ? -3.1 14.828 15.414 1 94.19 75 VAL B CA 1
ATOM 1371 C C . VAL B 1 75 ? -4.043 15.977 15.078 1 94.19 75 VAL B C 1
ATOM 1373 O O . VAL B 1 75 ? -4.664 15.992 14.016 1 94.19 75 VAL B O 1
ATOM 1376 N N . GLN B 1 76 ? -4.145 16.938 15.992 1 96.06 76 GLN B N 1
ATOM 1377 C CA . GLN B 1 76 ? -5.059 18.062 15.781 1 96.06 76 GLN B CA 1
ATOM 1378 C C . GLN B 1 76 ? -4.652 18.875 14.562 1 96.06 76 GLN B C 1
ATOM 1380 O O . GLN B 1 76 ? -5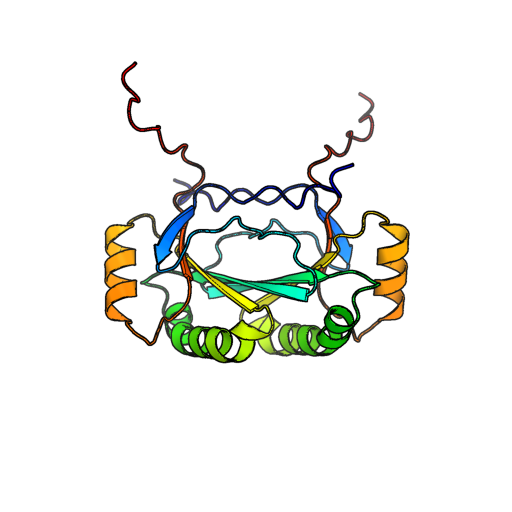.504 19.281 13.766 1 96.06 76 GLN B O 1
ATOM 1385 N N . LYS B 1 77 ? -3.383 19.094 14.469 1 96 77 LYS B N 1
ATOM 1386 C CA . LYS B 1 77 ? -2.881 19.812 13.305 1 96 77 LYS B CA 1
ATOM 1387 C C . LYS B 1 77 ? -3.193 19.062 12.016 1 96 77 LYS B C 1
ATOM 1389 O O . LYS B 1 77 ? -3.643 19.656 11.031 1 96 77 LYS B O 1
ATOM 1394 N N . VAL B 1 78 ? -2.979 17.828 12.023 1 95.94 78 VAL B N 1
ATOM 1395 C CA . VAL B 1 78 ? -3.219 17 10.844 1 95.94 78 VAL B CA 1
ATOM 1396 C C . VAL B 1 78 ? -4.707 17 10.508 1 95.94 78 VAL B C 1
ATOM 1398 O O . VAL B 1 78 ? -5.09 17.141 9.344 1 95.94 78 VAL B O 1
ATOM 1401 N N . ARG B 1 79 ? -5.531 16.938 11.523 1 97.38 79 ARG B N 1
ATOM 1402 C CA . ARG B 1 79 ? -6.977 16.938 11.32 1 97.38 79 ARG B CA 1
ATOM 1403 C C . ARG B 1 79 ? -7.441 18.234 10.68 1 97.38 79 ARG B C 1
ATOM 1405 O O . ARG B 1 79 ? -8.258 18.219 9.758 1 97.38 79 ARG B O 1
ATOM 1412 N N . GLN B 1 80 ? -6.941 19.281 11.18 1 97.75 80 GLN B N 1
ATOM 1413 C CA . GLN B 1 80 ? -7.309 20.594 10.633 1 97.75 80 GLN B CA 1
ATOM 1414 C C . GLN B 1 80 ? -6.906 20.703 9.164 1 97.75 80 GLN B C 1
ATOM 1416 O O . GLN B 1 80 ? -7.66 21.234 8.352 1 97.75 80 GLN B O 1
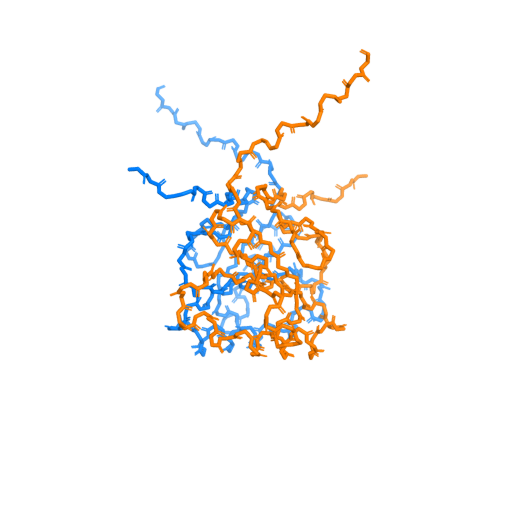ATOM 1421 N N . PHE B 1 81 ? -5.742 20.266 8.93 1 97 81 PHE B N 1
ATOM 1422 C CA . PHE B 1 81 ? -5.266 20.281 7.555 1 97 81 PHE B CA 1
ATOM 1423 C C . PHE B 1 81 ? -6.18 19.453 6.66 1 97 81 PHE B C 1
ATOM 1425 O O . PHE B 1 81 ? -6.609 19.922 5.602 1 97 81 PHE B O 1
ATOM 1432 N N . VAL B 1 82 ? -6.539 18.203 7.004 1 97.62 82 VAL B N 1
ATOM 1433 C CA . VAL B 1 82 ? -7.398 17.297 6.254 1 97.62 82 VAL B CA 1
ATOM 1434 C C . VAL B 1 82 ? -8.766 17.938 6.035 1 97.62 82 VAL B C 1
ATOM 1436 O O . VAL B 1 82 ? -9.312 17.906 4.93 1 97.62 82 VAL B O 1
ATOM 1439 N N . ASP B 1 83 ? -9.297 18.625 7.082 1 97.12 83 ASP B N 1
ATOM 1440 C CA . ASP B 1 83 ? -10.594 19.297 6.996 1 97.12 83 ASP B CA 1
ATOM 1441 C C . ASP B 1 83 ? -10.547 20.438 5.984 1 97.12 83 ASP B C 1
ATOM 1443 O O . ASP B 1 83 ? -11.508 20.656 5.242 1 97.12 83 ASP B O 1
ATOM 1447 N N . SER B 1 84 ? -9.445 21.078 5.965 1 96.81 84 SER B N 1
ATOM 1448 C CA . SER B 1 84 ? -9.305 22.219 5.059 1 96.81 84 SER B CA 1
ATOM 1449 C C . SER B 1 84 ? -9.266 21.766 3.604 1 96.81 84 SER B C 1
ATOM 1451 O O . SER B 1 84 ? -9.562 22.547 2.697 1 96.81 84 SER B O 1
ATOM 1453 N N . LYS B 1 85 ? -8.758 20.609 3.318 1 95.75 85 LYS B N 1
ATOM 1454 C CA . LYS B 1 85 ? -8.68 20.094 1.958 1 95.75 85 LYS B CA 1
ATOM 1455 C C . LYS B 1 85 ? -10.055 19.703 1.434 1 95.75 85 LYS B C 1
ATOM 1457 O O . LYS B 1 85 ? -10.281 19.672 0.221 1 95.75 85 LYS B O 1
ATOM 1462 N N . GLY B 1 86 ? -10.977 19.359 2.34 1 93.38 86 GLY B N 1
ATOM 1463 C CA . GLY B 1 86 ? -12.336 19.031 1.938 1 93.38 86 GLY B CA 1
ATOM 1464 C C . GLY B 1 86 ? -12.406 17.891 0.954 1 93.38 86 GLY B C 1
ATOM 1465 O O . GLY B 1 86 ? -11.82 16.828 1.188 1 93.38 86 GLY B O 1
ATOM 1466 N N . SER B 1 87 ? -13.062 18.141 -0.226 1 92.75 87 SER B N 1
ATOM 1467 C CA . SER B 1 87 ? -13.328 17.078 -1.189 1 92.75 87 SER B CA 1
ATOM 1468 C C . SER B 1 87 ? -12.078 16.734 -1.999 1 92.75 87 SER B C 1
ATOM 1470 O O . SER B 1 87 ? -12.031 15.719 -2.689 1 92.75 87 SER B O 1
ATOM 1472 N N . THR B 1 88 ? -11.094 17.594 -1.907 1 94.81 88 THR B N 1
ATOM 1473 C CA . THR B 1 88 ? -9.875 17.328 -2.658 1 94.81 88 THR B CA 1
ATOM 1474 C C . THR B 1 88 ? -9.102 16.172 -2.041 1 94.81 88 THR B C 1
ATOM 1476 O O . THR B 1 88 ? -8.234 15.57 -2.691 1 94.81 88 THR B O 1
ATOM 1479 N N . MET B 1 89 ? -9.359 15.914 -0.801 1 96.75 89 MET B N 1
ATOM 1480 C CA . MET B 1 89 ? -8.781 14.758 -0.12 1 96.75 89 MET B CA 1
ATOM 1481 C C . MET B 1 89 ? -9.875 13.789 0.324 1 96.75 89 MET B C 1
ATOM 1483 O O . MET B 1 89 ? -10.273 13.781 1.489 1 96.75 89 MET B O 1
ATOM 1487 N N . ASP B 1 90 ? -10.281 13.039 -0.68 1 96.5 90 ASP B N 1
ATOM 1488 C CA . ASP B 1 90 ? -11.445 12.188 -0.438 1 96.5 90 ASP B CA 1
ATOM 1489 C C . ASP B 1 90 ? -11.039 10.711 -0.377 1 96.5 90 ASP B C 1
ATOM 1491 O O . ASP B 1 90 ? -11.477 9.906 -1.207 1 96.5 90 ASP B O 1
ATOM 1495 N N . TYR B 1 91 ? -10.234 10.375 0.555 1 96.5 91 TYR B N 1
ATOM 1496 C CA . TYR B 1 91 ? -9.82 9.016 0.888 1 96.5 91 TYR B CA 1
ATOM 1497 C C . TYR B 1 91 ? -9.484 8.898 2.369 1 96.5 91 TYR B C 1
ATOM 1499 O O . TYR B 1 91 ? -9.5 9.891 3.098 1 96.5 91 TYR B O 1
ATOM 1507 N N . THR B 1 92 ? -9.273 7.684 2.867 1 96.19 92 THR B N 1
ATOM 1508 C CA . THR B 1 92 ? -9 7.414 4.273 1 96.19 92 THR B CA 1
ATOM 1509 C C . THR B 1 92 ? -7.652 7.996 4.688 1 96.19 92 THR B C 1
ATOM 1511 O O . THR B 1 92 ? -6.684 7.93 3.932 1 96.19 92 THR B O 1
ATOM 1514 N N . VAL B 1 93 ? -7.629 8.594 5.887 1 95.94 93 VAL B N 1
ATOM 1515 C CA . VAL B 1 93 ? -6.406 9.211 6.395 1 95.94 93 VAL B CA 1
ATOM 1516 C C . VAL B 1 93 ? -6.164 8.758 7.832 1 95.94 93 VAL B C 1
ATOM 1518 O O . VAL B 1 93 ? -7.094 8.695 8.641 1 95.94 93 VAL B O 1
ATOM 1521 N N . ALA B 1 94 ? -4.891 8.391 8.094 1 93.12 94 ALA B N 1
ATOM 1522 C CA . ALA B 1 94 ? -4.473 8.039 9.445 1 93.12 94 ALA B CA 1
ATOM 1523 C C . ALA B 1 94 ? -3.199 8.781 9.836 1 93.12 94 ALA B C 1
ATOM 1525 O O . ALA B 1 94 ? -2.459 9.258 8.969 1 93.12 94 ALA B O 1
ATOM 1526 N N . VAL B 1 95 ? -2.992 8.906 11.172 1 91.5 95 VAL B N 1
ATOM 1527 C CA . VAL B 1 95 ? -1.766 9.453 11.742 1 91.5 95 VAL B CA 1
ATOM 1528 C C . VAL B 1 95 ? -0.96 8.336 12.398 1 91.5 95 VAL B C 1
ATOM 1530 O O . VAL B 1 95 ? -1.509 7.523 13.156 1 91.5 95 VAL B O 1
ATOM 1533 N N . ASP B 1 96 ? 0.247 8.352 11.969 1 86.44 96 ASP B N 1
ATOM 1534 C CA . ASP B 1 96 ? 1.142 7.367 12.57 1 86.44 96 ASP B CA 1
ATOM 1535 C C . ASP B 1 96 ? 1.692 7.867 13.906 1 86.44 96 ASP B C 1
ATOM 1537 O O . ASP B 1 96 ? 2.574 8.727 13.93 1 86.44 96 ASP B O 1
ATOM 1541 N N . LEU B 1 97 ? 1.175 7.453 14.938 1 80.44 97 LEU B N 1
ATOM 1542 C CA . LEU B 1 97 ? 1.639 7.875 16.25 1 80.44 97 LEU B CA 1
ATOM 1543 C C . LEU B 1 97 ? 2.674 6.898 16.812 1 80.44 97 LEU B C 1
ATOM 1545 O O . LEU B 1 97 ? 3.189 7.09 17.906 1 80.44 97 LEU B O 1
ATOM 1549 N N . GLY B 1 98 ? 3.059 6.168 16.031 1 66.75 98 GLY B N 1
ATOM 1550 C CA . GLY B 1 98 ? 4.047 5.188 16.453 1 66.75 98 GLY B CA 1
ATOM 1551 C C . GLY B 1 98 ? 3.469 4.098 17.328 1 66.75 98 GLY B C 1
ATOM 1552 O O . GLY B 1 98 ? 2.307 4.172 17.734 1 66.75 98 GLY B O 1
ATOM 1553 N N . GLY B 1 99 ? 3.619 2.863 17.281 1 51.5 99 GLY B N 1
ATOM 1554 C CA . GLY B 1 99 ? 3.252 1.808 18.219 1 51.5 99 GLY B CA 1
ATOM 1555 C C . GLY B 1 99 ? 3.246 2.266 19.656 1 51.5 99 GLY B C 1
ATOM 1556 O O . GLY B 1 99 ? 3.588 1.496 20.562 1 51.5 99 GLY B O 1
ATOM 1557 N N . GLU B 1 100 ? 3.137 3.586 20.031 1 40.31 100 GLU B N 1
ATOM 1558 C CA . GLU B 1 100 ? 2.805 3.633 21.453 1 40.31 100 GLU B CA 1
ATOM 1559 C C . GLU B 1 100 ? 1.44 3.006 21.719 1 40.31 100 GLU B C 1
ATOM 1561 O O . GLU B 1 100 ? 0.529 3.113 20.891 1 40.31 100 GLU B O 1
ATOM 1566 N N . ALA B 1 101 ? 1.35 1.959 22.625 1 34.38 101 ALA B N 1
ATOM 1567 C CA . ALA B 1 101 ? 0.189 1.36 23.281 1 34.38 101 ALA B CA 1
ATOM 1568 C C . ALA B 1 101 ? -0.875 2.412 23.578 1 34.38 101 ALA B C 1
ATOM 1570 O O . ALA B 1 101 ? -0.603 3.402 24.266 1 34.38 101 ALA B O 1
ATOM 1571 N N . THR B 1 102 ? -1.737 2.689 22.75 1 34.91 102 THR B N 1
ATOM 1572 C CA . THR B 1 102 ? -2.857 3.312 23.438 1 34.91 102 THR B CA 1
ATOM 1573 C C . THR B 1 102 ? -3.082 2.656 24.797 1 34.91 102 THR B C 1
ATOM 1575 O O . THR B 1 102 ? -3.17 1.431 24.906 1 34.91 102 THR B O 1
ATOM 1578 N N . GLU B 1 103 ? -2.699 3.174 26.062 1 30.05 103 GLU B N 1
ATOM 1579 C CA . GLU B 1 103 ? -3.395 2.992 27.328 1 30.05 103 GLU B CA 1
ATOM 1580 C C . GLU B 1 103 ? -4.906 2.922 27.125 1 30.05 103 GLU B C 1
ATOM 1582 O O . GLU B 1 103 ? -5.492 3.803 26.5 1 30.05 103 GLU B O 1
ATOM 1587 N N . GLY B 1 104 ? -5.566 1.769 27.016 1 30.45 104 GLY B N 1
ATOM 1588 C CA . GLY B 1 104 ? -6.973 1.66 27.375 1 30.45 104 GLY B CA 1
ATOM 1589 C C . GLY B 1 104 ? -7.422 2.729 28.344 1 30.45 104 GLY B C 1
ATOM 1590 O O . GLY B 1 104 ? -6.602 3.324 29.047 1 30.45 104 GLY B O 1
ATOM 1591 N N . GLN B 1 105 ? -8.461 3.527 28.062 1 28.5 105 GLN B N 1
ATOM 1592 C CA . GLN B 1 105 ? -9.297 3.988 29.172 1 28.5 105 GLN B CA 1
ATOM 1593 C C . GLN B 1 105 ? -9.336 2.959 30.297 1 28.5 105 GLN B C 1
ATOM 1595 O O . GLN B 1 105 ? -9.25 1.755 30.047 1 28.5 105 GLN B O 1
ATOM 1600 N N . PRO B 1 106 ? -9.242 3.365 31.656 1 31.41 106 PRO B N 1
ATOM 1601 C CA . PRO B 1 106 ? -9.656 2.562 32.812 1 31.41 106 PRO B CA 1
ATOM 1602 C C . PRO B 1 106 ? -10.969 1.819 32.562 1 31.41 106 PRO B C 1
ATOM 1604 O O . PRO B 1 106 ? -11.977 2.438 32.219 1 31.41 106 PRO B O 1
ATOM 1607 N N . GLY B 1 107 ? -11.086 0.845 31.875 1 23.66 107 GLY B N 1
ATOM 1608 C CA . GLY B 1 107 ? -12.273 0.126 32.344 1 23.66 107 GLY B CA 1
ATOM 1609 C C . GLY B 1 107 ? -12.258 -0.169 33.812 1 23.66 107 GLY B C 1
ATOM 1610 O O . GLY B 1 107 ? -11.312 -0.771 34.344 1 23.66 107 GLY B O 1
ATOM 1611 N N . GLU B 1 108 ? -12.812 0.835 34.781 1 25.27 108 GLU B N 1
ATOM 1612 C CA . GLU B 1 108 ? -13.492 0.429 36 1 25.27 108 GLU B CA 1
ATOM 1613 C C . GLU B 1 108 ? -14.266 -0.869 35.781 1 25.27 108 GLU B C 1
ATOM 1615 O O . GLU B 1 108 ? -15.18 -0.932 34.969 1 25.27 108 GLU B O 1
ATOM 1620 N N . VAL B 1 109 ? -13.57 -1.935 36.312 1 16.22 109 VAL B N 1
ATOM 1621 C CA . VAL B 1 109 ? -14.25 -2.885 37.188 1 16.22 109 VAL B CA 1
ATOM 1622 C C . VAL B 1 109 ? -14.328 -2.318 38.594 1 16.22 109 VAL B C 1
ATOM 1624 O O . VAL B 1 109 ? -13.344 -1.79 39.125 1 16.22 109 VAL B O 1
#

InterPro domains:
  IPR013740 Redoxin [PF08534] (30-102)
  IPR013766 Thioredoxin domain [PS51352] (1-109)
  IPR017937 Thioredoxin, conserved site [PS00194] (34-52)
  IPR036249 Thioredoxin-like superfamily [SSF52833] (3-101)
  IPR050553 Thioredoxin family ResA/DsbE subfamily [PTHR42852] (2-102)

pLDDT: mean 79.48, std 21.75, range [16.22, 97.81]

Solvent-accessible surface area (backbone atoms only — not comparable to full-atom values): 12070 Å² total; per-residue (Å²): 132,81,73,80,54,55,44,51,56,50,48,27,66,45,64,78,34,65,81,80,76,57,38,88,36,79,80,46,75,41,28,32,40,35,39,33,31,30,41,97,84,33,65,74,33,58,68,42,35,52,59,52,23,48,49,30,66,75,29,42,92,65,38,38,42,46,36,37,35,28,68,50,77,52,59,68,60,52,48,51,52,55,60,71,47,44,78,45,50,54,57,31,31,30,29,37,61,11,62,61,72,75,74,70,73,81,74,84,123,132,81,74,77,55,61,37,52,55,46,48,27,65,46,64,78,35,66,80,82,76,58,40,60,52,79,81,46,75,42,25,31,40,35,38,34,30,31,40,96,84,34,65,74,33,59,68,41,35,52,59,53,22,49,48,30,66,75,28,42,90,64,39,39,45,48,37,37,34,27,69,50,74,52,60,69,60,52,48,52,52,54,60,72,46,43,79,44,50,54,56,32,30,29,29,38,63,13,61,62,73,76,75,71,75,82,73,82,124